Protein AF-0000000068604691 (afdb_homodimer)

Nearest PDB structures (foldseek):
  1x91-assembly1_A  TM=5.581E-01  e=7.090E+00  Arabidopsis thaliana
  5och-assembly2_D  TM=2.971E-01  e=3.984E+00  Homo sapiens
  7nna-assembly1_A  TM=2.213E-01  e=4.385E+00  Klebsiella pneumoniae
  1x91-assembly1_A  TM=5.583E-01  e=7.090E+00  Arabidopsis thaliana
  5och-assembly2_D  TM=2.981E-01  e=3.984E+00  Homo sapiens

InterPro domains:
  IPR021836 Protein of unknown function DUF3429 [PF11911] (6-152)
  IPR021836 Protein of unknown function DUF3429 [PTHR15887] (8-151)

Radius of gyration: 20.07 Å; Cα contacts (8 Å, |Δi|>4): 457; chains: 2; bounding box: 48×67×53 Å

Foldseek 3Di:
DPVCVVVLVVLVVLLVLLQCLQLVNVVVDPVSVVPDPSVCSLVVNLLSLLVVQLVLLVVLLVLLVPDDCVPDPPVRSVVSNVSSCVSNVLSVVLNVCCVVASLVSLVSSLVSLVVSLVVLVVCCVVVSHPPVCNVSSVVSSVSNNVSSVSNSVVRVVVVVVVVVVD/DPVCVVVLVVLVVLLVLLQCLQLVNVVVDPVSVVPDPSVCSLVVNLLSLLVVQLVLLVVLLVLLVPDDCVPDPPVRSVVSNVSSCVSNVLSVVLNVCCVVASLVSLVSSLVSLVVSLVVLVVCCVVVSHPPVCNVSSVVSSVSNNVSSVSNSVVRVVVVVVVVVVD

Secondary structure (DSSP, 8-state):
--TTHHHHHHHHHHHHHHHHTSHHHHTT-HHHHTTS-HHHHHHHHHHHHHHHHHHHHHHHHHHHHHS-TTTS-HHHHHHHHHHHHHHHHHHHHHHHHTTT-HHHHHHHHHHHHHHHHHHHHHHHHTTSS-GGGHHHHHHHHHHHHHHHHHHHHHHHHHHHHHSTT-/--TTHHHHHHHHHHHHHHHHTSHHHHTT-HHHHHHS-HHHHHHHHHHHHHHHHHHHHHHHHHHHHHS-TTTS-HHHHHHHHHHHHHHHHHHHHHHHHTTT-HHHHHHHHHHHHHHHHHHHHHHHHTTSS-GGGHHHHHHHHHHHHHHHHHHHHHHHHHHHHHSTT-

Solvent-accessible surface area (backbone atoms only — not comparable to full-atom values): 16665 Å² total; per-residue (Å²): 136,74,74,58,49,48,64,50,54,53,48,57,58,62,43,44,55,37,50,51,28,17,55,78,50,22,73,70,32,69,76,47,49,74,74,39,51,82,86,42,25,54,57,46,30,50,41,42,50,22,17,50,36,3,18,59,11,12,22,40,32,16,37,44,70,62,48,56,71,89,78,46,54,57,68,56,36,40,51,35,42,53,52,16,48,50,34,22,53,50,21,28,48,23,59,64,37,34,87,78,31,55,42,59,18,30,50,46,47,39,52,49,46,52,50,49,53,52,51,49,46,54,32,26,76,71,68,76,33,70,62,85,50,45,65,60,51,52,52,46,46,52,51,42,37,52,25,36,51,55,38,25,54,51,50,52,52,55,59,52,57,63,61,66,79,105,134,76,75,56,49,49,64,51,53,54,50,57,59,63,43,45,56,38,50,49,29,18,54,79,50,25,74,73,32,70,75,46,50,75,74,39,52,83,88,43,27,56,57,48,31,51,41,42,50,22,18,51,36,2,17,59,11,11,22,40,32,16,37,46,69,62,48,57,70,88,79,45,54,57,68,56,34,41,51,34,40,54,53,15,48,49,35,22,54,49,22,29,50,22,58,64,38,34,87,80,32,57,42,60,17,32,50,46,48,39,53,47,44,50,50,50,52,52,51,50,47,54,32,26,76,72,67,75,32,69,63,87,50,45,66,59,50,52,52,46,46,51,50,42,37,52,24,36,49,55,39,26,53,51,50,53,52,55,59,54,58,64,58,66,79,106

Sequence (332 aa):
MSSAIAPHALGVLGAVPFVALTPDVSRRLPGLRAVFEPKTVARAQIAYGASVLSFLGGIHWGYAMNCQRASMTPAQMATRYAWGVAPSLLAWQAMAVTPTSEVAACGTLIGGLAMAAGVDTLYAIGGGYPKWMMPTRYALTATACASLVATAFRGVNDDGNDGSEAMSSAIAPHALGVLGAVPFVALTPDVSRRLPGLRAVFEPKTVARAQIAYGASVLSFLGGIHWGYAMNCQRASMTPAQMATRYAWGVAPSLLAWQAMAVTPTSEVAACGTLIGGLAMAAGVDTLYAIGGGYPKWMMPTRYALTATACASLVATAFRGVNDDGNDGSEA

Organism: Ostreococcus tauri (NCBI:txid70448)

Structure (mmCIF, N/CA/C/O backbone):
data_AF-0000000068604691-model_v1
#
loop_
_entity.id
_entity.type
_entity.pdbx_description
1 polymer 'Uncharacterized protein'
#
loop_
_atom_site.group_PDB
_atom_site.id
_atom_site.type_symbol
_atom_site.label_atom_id
_atom_site.label_alt_id
_atom_site.label_comp_id
_atom_site.label_asym_id
_atom_site.label_entity_id
_atom_site.label_seq_id
_atom_site.pdbx_PDB_ins_code
_atom_site.Cartn_x
_atom_site.Cartn_y
_atom_site.Cartn_z
_atom_site.occupancy
_atom_site.B_iso_or_equiv
_atom_site.auth_seq_id
_atom_site.auth_comp_id
_atom_site.auth_asym_id
_atom_site.auth_atom_id
_atom_site.pdbx_PDB_model_num
ATOM 1 N N . MET A 1 1 ? 19.422 -20.797 -11.727 1 33.22 1 MET A N 1
ATOM 2 C CA . MET A 1 1 ? 18.328 -20.562 -10.781 1 33.22 1 MET A CA 1
ATOM 3 C C . MET A 1 1 ? 18.188 -19.062 -10.5 1 33.22 1 MET A C 1
ATOM 5 O O . MET A 1 1 ? 17.906 -18.672 -9.367 1 33.22 1 MET A O 1
ATOM 9 N N . SER A 1 2 ? 18.766 -18.297 -11.383 1 43.25 2 SER A N 1
ATOM 10 C CA . SER A 1 2 ? 19.203 -16.969 -11.773 1 43.25 2 SER A CA 1
ATOM 11 C C . SER A 1 2 ? 18.047 -15.961 -11.711 1 43.25 2 SER A C 1
ATOM 13 O O . SER A 1 2 ? 18.25 -14.766 -11.945 1 43.25 2 SER A O 1
ATOM 15 N N . SER A 1 3 ? 16.641 -16.453 -11.914 1 53.75 3 SER A N 1
ATOM 16 C CA . SER A 1 3 ? 15.43 -15.727 -12.258 1 53.75 3 SER A CA 1
ATOM 17 C C . SER A 1 3 ? 15 -14.82 -11.109 1 53.75 3 SER A C 1
ATOM 19 O O . SER A 1 3 ? 14.094 -13.992 -11.266 1 53.75 3 SER A O 1
ATOM 21 N N . ALA A 1 4 ? 15.836 -14.859 -9.93 1 74 4 ALA A N 1
ATOM 22 C CA . ALA A 1 4 ? 15.336 -14.25 -8.703 1 74 4 ALA A CA 1
ATOM 23 C C . ALA A 1 4 ? 16.125 -12.992 -8.352 1 74 4 ALA A C 1
ATOM 25 O O . ALA A 1 4 ? 16.125 -12.555 -7.195 1 74 4 ALA A O 1
ATOM 26 N N . ILE A 1 5 ? 16.797 -12.477 -9.477 1 85.81 5 ILE A N 1
ATOM 27 C CA . ILE A 1 5 ? 17.609 -11.305 -9.188 1 85.81 5 ILE A CA 1
ATOM 28 C C . ILE A 1 5 ? 16.703 -10.086 -9 1 85.81 5 ILE A C 1
ATOM 30 O O . ILE A 1 5 ? 16.922 -9.289 -8.086 1 85.81 5 ILE A O 1
ATOM 34 N N . ALA A 1 6 ? 15.688 -10.039 -9.734 1 89.38 6 ALA A N 1
ATOM 35 C CA . ALA A 1 6 ? 14.852 -8.844 -9.758 1 89.38 6 ALA A CA 1
ATOM 36 C C . ALA A 1 6 ? 14.18 -8.617 -8.406 1 89.38 6 ALA A C 1
ATOM 38 O O . ALA A 1 6 ? 14.273 -7.527 -7.836 1 89.38 6 ALA A O 1
ATOM 39 N N . PRO A 1 7 ? 13.602 -9.602 -7.863 1 89.56 7 PRO A N 1
ATOM 40 C CA . PRO A 1 7 ? 12.945 -9.359 -6.574 1 89.56 7 PRO A CA 1
ATOM 41 C C . PRO A 1 7 ? 13.938 -9.062 -5.453 1 89.56 7 PRO A C 1
ATOM 43 O O . PRO A 1 7 ? 13.633 -8.281 -4.547 1 89.56 7 PRO A O 1
ATOM 46 N N . HIS A 1 8 ? 15.133 -9.594 -5.527 1 92.62 8 HIS A N 1
ATOM 47 C CA . HIS A 1 8 ? 16.141 -9.273 -4.523 1 92.62 8 HIS A CA 1
ATOM 48 C C . HIS A 1 8 ? 16.656 -7.852 -4.695 1 92.62 8 HIS A C 1
ATOM 50 O O . HIS A 1 8 ? 16.75 -7.098 -3.723 1 92.62 8 HIS A O 1
ATOM 56 N N . ALA A 1 9 ? 16.984 -7.52 -5.898 1 93.62 9 ALA A N 1
ATOM 57 C CA . ALA A 1 9 ? 17.5 -6.18 -6.172 1 93.62 9 ALA A CA 1
ATOM 58 C C . ALA A 1 9 ? 16.453 -5.113 -5.84 1 93.62 9 ALA A C 1
ATOM 60 O O . ALA A 1 9 ? 16.75 -4.133 -5.156 1 93.62 9 ALA A O 1
ATOM 61 N N . LEU A 1 10 ? 15.258 -5.301 -6.277 1 94.5 10 LEU A N 1
ATOM 62 C CA . LEU A 1 10 ? 14.188 -4.348 -6.008 1 94.5 10 LEU A CA 1
ATOM 63 C C . LEU A 1 10 ? 13.852 -4.312 -4.523 1 94.5 10 LEU A C 1
ATOM 65 O O . LEU A 1 10 ? 13.547 -3.252 -3.975 1 94.5 10 LEU A O 1
ATOM 69 N N . GLY A 1 11 ? 13.883 -5.457 -3.902 1 93.81 11 GLY A N 1
ATOM 70 C CA . GLY A 1 11 ? 13.703 -5.516 -2.459 1 93.81 11 GLY A CA 1
ATOM 71 C C . GLY A 1 11 ? 14.719 -4.688 -1.698 1 93.81 11 GLY A C 1
ATOM 72 O O . GLY A 1 11 ? 14.359 -3.855 -0.865 1 93.81 11 GLY A O 1
ATOM 73 N N . VAL A 1 12 ? 15.922 -4.895 -2.039 1 94.5 12 VAL A N 1
ATOM 74 C CA . VAL A 1 12 ? 17 -4.191 -1.362 1 94.5 12 VAL A CA 1
ATOM 75 C C . VAL A 1 12 ? 16.891 -2.689 -1.62 1 94.5 12 VAL A C 1
ATOM 77 O O . VAL A 1 12 ? 17.062 -1.88 -0.708 1 94.5 12 VAL A O 1
ATOM 80 N N . LEU A 1 13 ? 16.547 -2.35 -2.82 1 95.75 13 LEU A N 1
ATOM 81 C CA . LEU A 1 13 ? 16.344 -0.941 -3.145 1 95.75 13 LEU A CA 1
ATOM 82 C C . LEU A 1 13 ? 15.188 -0.356 -2.346 1 95.75 13 LEU A C 1
ATOM 84 O O . LEU A 1 13 ? 15.18 0.835 -2.027 1 95.75 13 LEU A O 1
ATOM 88 N N . GLY A 1 14 ? 14.234 -1.182 -2.023 1 96.38 14 GLY A N 1
ATOM 89 C CA . GLY A 1 14 ? 13.078 -0.75 -1.253 1 96.38 14 GLY A CA 1
ATOM 90 C C . GLY A 1 14 ? 13.414 -0.408 0.187 1 96.38 14 GLY A C 1
ATOM 91 O O . GLY A 1 14 ? 12.648 0.27 0.866 1 96.38 14 GLY A O 1
ATOM 92 N N . ALA A 1 15 ? 14.523 -0.854 0.666 1 97.25 15 ALA A N 1
ATOM 93 C CA . ALA A 1 15 ? 14.93 -0.572 2.041 1 97.25 15 ALA A CA 1
ATOM 94 C C . ALA A 1 15 ? 15.648 0.77 2.139 1 97.25 15 ALA A C 1
ATOM 96 O O . ALA A 1 15 ? 15.781 1.33 3.229 1 97.25 15 ALA A O 1
ATOM 97 N N . VAL A 1 16 ? 16.047 1.303 1.094 1 97.19 16 VAL A N 1
ATOM 98 C CA . VAL A 1 16 ? 16.891 2.488 1.059 1 97.19 16 VAL A CA 1
ATOM 99 C C . VAL A 1 16 ? 16.141 3.684 1.63 1 97.19 16 VAL A C 1
ATOM 101 O O . VAL A 1 16 ? 16.641 4.379 2.516 1 97.19 16 VAL A O 1
ATOM 104 N N . PRO A 1 17 ? 14.953 3.969 1.237 1 97.31 17 PRO A N 1
ATOM 105 C CA . PRO A 1 17 ? 14.258 5.137 1.788 1 97.31 17 PRO A CA 1
ATOM 106 C C . PRO A 1 17 ? 14.031 5.031 3.293 1 97.31 17 PRO A C 1
ATOM 108 O O . PRO A 1 17 ? 14.016 6.047 3.992 1 97.31 17 PRO A O 1
ATOM 111 N N . PHE A 1 18 ? 13.867 3.799 3.779 1 98.31 18 PHE A N 1
ATOM 112 C CA . PHE A 1 18 ? 13.711 3.648 5.223 1 98.31 18 PHE A CA 1
ATOM 113 C C . PHE A 1 18 ? 14.922 4.203 5.957 1 98.31 18 PHE A C 1
ATOM 115 O O . PHE A 1 18 ? 14.781 4.977 6.906 1 98.31 18 PHE A O 1
ATOM 122 N N . VAL A 1 19 ? 16.062 3.842 5.496 1 97.56 19 VAL A N 1
ATOM 123 C CA . VAL A 1 19 ? 17.312 4.254 6.145 1 97.56 19 VAL A CA 1
ATOM 124 C C . VAL A 1 19 ? 17.578 5.727 5.844 1 97.56 19 VAL A C 1
ATOM 126 O O . VAL A 1 19 ? 17.844 6.512 6.758 1 97.56 19 VAL A O 1
ATOM 129 N N . ALA A 1 20 ? 17.453 6.094 4.598 1 96 20 ALA A N 1
ATOM 130 C CA . ALA A 1 20 ? 17.812 7.438 4.152 1 96 20 ALA A CA 1
ATOM 131 C C . ALA A 1 20 ? 16.922 8.484 4.812 1 96 20 ALA A C 1
ATOM 133 O O . ALA A 1 20 ? 17.359 9.609 5.07 1 96 20 ALA A O 1
ATOM 134 N N . LEU A 1 21 ? 15.711 8.117 5.117 1 95.75 21 LEU A N 1
ATOM 135 C CA . LEU A 1 21 ? 14.766 9.094 5.641 1 95.75 21 LEU A CA 1
ATOM 136 C C . LEU A 1 21 ? 14.742 9.062 7.164 1 95.75 21 LEU A C 1
ATOM 138 O O . LEU A 1 21 ? 13.922 9.742 7.789 1 95.75 21 LEU A O 1
ATOM 142 N N . THR A 1 22 ? 15.531 8.211 7.703 1 95.25 22 THR A N 1
ATOM 143 C CA . THR A 1 22 ? 15.75 8.344 9.141 1 95.25 22 THR A CA 1
ATOM 144 C C . THR A 1 22 ? 16.344 9.711 9.477 1 95.25 22 THR A C 1
ATOM 146 O O . THR A 1 22 ? 17.344 10.117 8.891 1 95.25 22 THR A O 1
ATOM 149 N N . PRO A 1 23 ? 15.664 10.43 10.422 1 90.94 23 PRO A N 1
ATOM 150 C CA . PRO A 1 23 ? 16.016 11.836 10.625 1 90.94 23 PRO A CA 1
ATOM 151 C C . PRO A 1 23 ? 17.516 12.031 10.852 1 90.94 23 PRO A C 1
ATOM 153 O O . PRO A 1 23 ? 18.125 12.93 10.25 1 90.94 23 PRO A O 1
ATOM 156 N N . ASP A 1 24 ? 18.203 11.234 11.625 1 89.56 24 ASP A N 1
ATOM 157 C CA . ASP A 1 24 ? 19.625 11.391 11.898 1 89.56 24 ASP A CA 1
ATOM 158 C C . ASP A 1 24 ? 20.469 11.117 10.648 1 89.56 24 ASP A C 1
ATOM 160 O O . ASP A 1 24 ? 21.516 11.719 10.453 1 89.56 24 ASP A O 1
ATOM 164 N N . VAL A 1 25 ? 20.047 10.227 9.852 1 92.31 25 VAL A N 1
ATOM 165 C CA . VAL A 1 25 ? 20.75 9.898 8.617 1 92.31 25 VAL A CA 1
ATOM 166 C C . VAL A 1 25 ? 20.484 10.977 7.57 1 92.31 25 VAL A C 1
ATOM 168 O O . VAL A 1 25 ? 21.422 11.445 6.91 1 92.31 25 VAL A O 1
ATOM 171 N N . SER A 1 26 ? 19.203 11.328 7.461 1 90.75 26 SER A N 1
ATOM 172 C CA . SER A 1 26 ? 18.812 12.312 6.457 1 90.75 26 SER A CA 1
ATOM 173 C C . SER A 1 26 ? 19.562 13.625 6.648 1 90.75 26 SER A C 1
ATOM 175 O O . SER A 1 26 ? 19.859 14.32 5.676 1 90.75 26 SER A O 1
ATOM 177 N N . ARG A 1 27 ? 19.797 14.016 7.824 1 87.44 27 ARG A N 1
ATOM 178 C CA . ARG A 1 27 ? 20.5 15.258 8.133 1 87.44 27 ARG A CA 1
ATOM 179 C C . ARG A 1 27 ? 21.922 15.227 7.578 1 87.44 27 ARG A C 1
ATOM 181 O O . ARG A 1 27 ? 22.5 16.281 7.305 1 87.44 27 ARG A O 1
ATOM 188 N N . ARG A 1 28 ? 22.422 14.078 7.395 1 88.88 28 ARG A N 1
ATOM 189 C CA . ARG A 1 28 ? 23.797 13.922 6.961 1 88.88 28 ARG A CA 1
ATOM 190 C C . ARG A 1 28 ? 23.891 13.773 5.445 1 88.88 28 ARG A C 1
ATOM 192 O O . ARG A 1 28 ? 24.984 13.703 4.879 1 88.88 28 ARG A O 1
ATOM 199 N N . LEU A 1 29 ? 22.781 13.711 4.848 1 89 29 LEU A N 1
ATOM 200 C CA . LEU A 1 29 ? 22.734 13.555 3.396 1 89 29 LEU A CA 1
ATOM 201 C C . LEU A 1 29 ? 22.312 14.852 2.721 1 89 29 LEU A C 1
ATOM 203 O O . LEU A 1 29 ? 21.141 15.258 2.807 1 89 29 LEU A O 1
ATOM 207 N N . PRO A 1 30 ? 23.281 15.484 2.072 1 81.56 30 PRO A N 1
ATOM 208 C CA . PRO A 1 30 ? 23 16.812 1.502 1 81.56 30 PRO A CA 1
ATOM 209 C C . PRO A 1 30 ? 21.859 16.781 0.485 1 81.56 30 PRO A C 1
ATOM 211 O O . PRO A 1 30 ? 21.016 17.672 0.483 1 81.56 30 PRO A O 1
ATOM 214 N N . GLY A 1 31 ? 21.797 15.867 -0.347 1 82.5 31 GLY A N 1
ATOM 215 C CA . GLY A 1 31 ? 20.75 15.773 -1.354 1 82.5 31 GLY A CA 1
ATOM 216 C C . GLY A 1 31 ? 19.359 15.703 -0.763 1 82.5 31 GLY A C 1
ATOM 217 O O . GLY A 1 31 ? 18.422 16.312 -1.282 1 82.5 31 GLY A O 1
ATOM 218 N N . LEU A 1 32 ? 19.203 15.062 0.353 1 80.06 32 LEU A N 1
ATOM 219 C CA . LEU A 1 32 ? 17.906 14.875 0.979 1 80.06 32 LEU A CA 1
ATOM 220 C C . LEU A 1 32 ? 17.484 16.125 1.738 1 80.06 32 LEU A C 1
ATOM 222 O O . LEU A 1 32 ? 16.297 16.484 1.759 1 80.06 32 LEU A O 1
ATOM 226 N N . ARG A 1 33 ? 18.422 16.797 2.223 1 73 33 ARG A N 1
ATOM 227 C CA . ARG A 1 33 ? 18.141 18.016 2.975 1 73 33 ARG A CA 1
ATOM 228 C C . ARG A 1 33 ? 17.547 19.094 2.072 1 73 33 ARG A C 1
ATOM 230 O O . ARG A 1 33 ? 16.766 19.938 2.531 1 73 33 ARG A O 1
ATOM 237 N N . ALA A 1 34 ? 17.922 18.984 0.927 1 74 34 ALA A N 1
ATOM 238 C CA . ALA A 1 34 ? 17.422 19.969 -0.035 1 74 34 ALA A CA 1
ATOM 239 C C . ALA A 1 34 ? 15.953 19.719 -0.36 1 74 34 ALA A C 1
ATOM 241 O O . ALA A 1 34 ? 15.227 20.625 -0.742 1 74 34 ALA A O 1
ATOM 242 N N . VAL A 1 35 ? 15.508 18.5 -0.134 1 73.19 35 VAL A N 1
ATOM 243 C CA . VAL A 1 35 ? 14.172 18.094 -0.575 1 73.19 35 VAL A CA 1
ATOM 244 C C . VAL A 1 35 ? 13.242 17.984 0.629 1 73.19 35 VAL A C 1
ATOM 246 O O . VAL A 1 35 ? 12.062 18.344 0.545 1 73.19 35 VAL A O 1
ATOM 249 N N . PHE A 1 36 ? 13.797 17.469 1.672 1 73.69 36 PHE A N 1
ATOM 250 C CA . PHE A 1 36 ? 12.969 17.234 2.848 1 73.69 36 PHE A CA 1
ATOM 251 C C . PHE A 1 36 ? 13.43 18.094 4.016 1 73.69 36 PHE A C 1
ATOM 253 O O . PHE A 1 36 ? 14.609 18.062 4.383 1 73.69 36 PHE A O 1
ATOM 260 N N . GLU A 1 37 ? 12.469 18.875 4.551 1 73.94 37 GLU A N 1
ATOM 261 C CA . GLU A 1 37 ? 12.742 19.594 5.797 1 73.94 37 GLU A CA 1
ATOM 262 C C . GLU A 1 37 ? 12.773 18.625 6.98 1 73.94 37 GLU A C 1
ATOM 264 O O . GLU A 1 37 ? 12.109 17.594 6.961 1 73.94 37 GLU A O 1
ATOM 269 N N . PRO A 1 38 ? 13.547 18.922 7.938 1 72.31 38 PRO A N 1
ATOM 270 C CA . PRO A 1 38 ? 13.641 18.078 9.133 1 72.31 38 PRO A CA 1
ATOM 271 C C . PRO A 1 38 ? 12.273 17.75 9.719 1 72.31 38 PRO A C 1
ATOM 273 O O . PRO A 1 38 ? 12.055 16.625 10.203 1 72.31 38 PRO A O 1
ATOM 276 N N . LYS A 1 39 ? 11.422 18.703 9.539 1 76 39 LYS A N 1
ATOM 277 C CA . LYS A 1 39 ? 10.117 18.516 10.148 1 76 39 LYS A CA 1
ATOM 278 C C . LYS A 1 39 ? 9.258 17.562 9.328 1 76 39 LYS A C 1
ATOM 280 O O . LYS A 1 39 ? 8.273 17.016 9.836 1 76 39 LYS A O 1
ATOM 285 N N . THR A 1 40 ? 9.719 17.266 8.141 1 87.19 40 THR A N 1
ATOM 286 C CA . THR A 1 40 ? 8.844 16.5 7.266 1 87.19 40 THR A CA 1
ATOM 287 C C . THR A 1 40 ? 9.461 15.141 6.941 1 87.19 40 THR A C 1
ATOM 289 O O . THR A 1 40 ? 8.789 14.266 6.398 1 87.19 40 THR A O 1
ATOM 292 N N . VAL A 1 41 ? 10.656 14.969 7.297 1 92.38 41 VAL A N 1
ATOM 293 C CA . VAL A 1 41 ? 11.398 13.773 6.918 1 92.38 41 VAL A CA 1
ATOM 294 C C . VAL A 1 41 ? 10.766 12.547 7.586 1 92.38 41 VAL A C 1
ATOM 296 O O . VAL A 1 41 ? 10.586 11.508 6.949 1 92.38 41 VAL A O 1
ATOM 299 N N . ALA A 1 42 ? 10.422 12.664 8.898 1 93.69 42 ALA A N 1
ATOM 300 C CA . ALA A 1 42 ? 9.789 11.562 9.617 1 93.69 42 ALA A CA 1
ATOM 301 C C . ALA A 1 42 ? 8.461 11.172 8.969 1 93.69 42 ALA A C 1
ATOM 303 O O . ALA A 1 42 ? 8.164 9.984 8.805 1 93.69 42 ALA A O 1
ATOM 304 N N . ARG A 1 43 ? 7.738 12.133 8.609 1 94.12 43 ARG A N 1
ATOM 305 C CA . ARG A 1 43 ? 6.453 11.883 7.965 1 94.12 43 ARG A CA 1
ATOM 306 C C . ARG A 1 43 ? 6.645 11.195 6.617 1 94.12 43 ARG A C 1
ATOM 308 O O . ARG A 1 43 ? 5.848 10.336 6.238 1 94.12 43 ARG A O 1
ATOM 315 N N . ALA A 1 44 ? 7.617 11.656 5.914 1 95.12 44 ALA A N 1
ATOM 316 C CA . ALA A 1 44 ? 7.93 1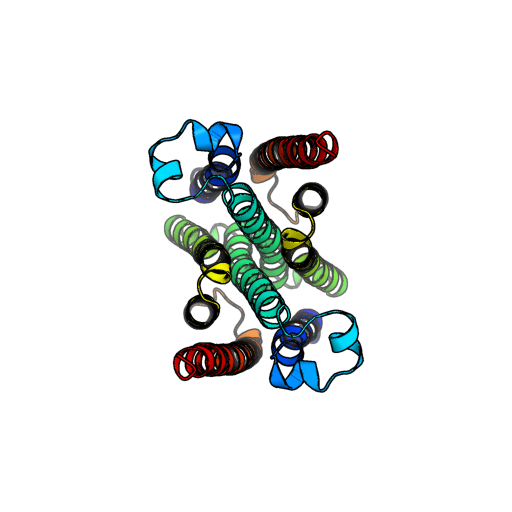1.023 4.633 1 95.12 44 ALA A CA 1
ATOM 317 C C . ALA A 1 44 ? 8.297 9.555 4.82 1 95.12 44 ALA A C 1
ATOM 319 O O . ALA A 1 44 ? 7.891 8.703 4.031 1 95.12 44 ALA A O 1
ATOM 320 N N . GLN A 1 45 ? 9.102 9.281 5.801 1 97.31 45 GLN A N 1
ATOM 321 C CA . GLN A 1 45 ? 9.469 7.906 6.098 1 97.31 45 GLN A CA 1
ATOM 322 C C . GLN A 1 45 ? 8.242 7.074 6.461 1 97.31 45 GLN A C 1
ATOM 324 O O . GLN A 1 45 ? 8.102 5.941 6 1 97.31 45 GLN A O 1
ATOM 329 N N . ILE A 1 46 ? 7.391 7.621 7.273 1 97.75 46 ILE A N 1
ATOM 330 C CA . ILE A 1 46 ? 6.172 6.949 7.715 1 97.75 46 ILE A CA 1
ATOM 331 C C . ILE A 1 46 ? 5.277 6.664 6.512 1 97.75 46 ILE A C 1
ATOM 333 O O . ILE A 1 46 ? 4.75 5.559 6.367 1 97.75 46 ILE A O 1
ATOM 337 N N . ALA A 1 47 ? 5.133 7.617 5.664 1 97.94 47 ALA A N 1
ATOM 338 C CA . ALA A 1 47 ? 4.336 7.43 4.453 1 97.94 47 ALA A CA 1
ATOM 339 C C . ALA A 1 47 ? 4.918 6.324 3.578 1 97.94 47 ALA A C 1
ATOM 341 O O . ALA A 1 47 ? 4.18 5.508 3.021 1 97.94 47 ALA A O 1
ATOM 342 N N . TYR A 1 48 ? 6.207 6.336 3.451 1 98.56 48 TYR A N 1
ATOM 343 C CA . TYR A 1 48 ? 6.863 5.281 2.686 1 98.56 48 TYR A CA 1
ATOM 344 C C . TYR A 1 48 ? 6.621 3.916 3.32 1 98.56 48 TYR A C 1
ATOM 346 O O . TYR A 1 48 ? 6.293 2.951 2.627 1 98.56 48 TYR A O 1
ATOM 354 N N . GLY A 1 49 ? 6.836 3.826 4.613 1 98.81 49 GLY A N 1
ATOM 355 C CA . GLY A 1 49 ? 6.578 2.586 5.328 1 98.81 49 GLY A CA 1
ATOM 356 C C . GLY A 1 49 ? 5.156 2.09 5.164 1 98.81 49 GLY A C 1
ATOM 357 O O . GLY A 1 49 ? 4.922 0.886 5.031 1 98.81 49 GLY A O 1
ATOM 358 N N . ALA A 1 50 ? 4.227 3.014 5.211 1 98.81 50 ALA A N 1
ATOM 359 C CA . ALA A 1 50 ? 2.828 2.65 5.008 1 98.81 50 ALA A CA 1
ATOM 360 C C . ALA A 1 50 ? 2.613 2.059 3.615 1 98.81 50 ALA A C 1
ATOM 362 O O . ALA A 1 50 ? 1.89 1.073 3.457 1 98.81 50 ALA A O 1
ATOM 363 N N . SER A 1 51 ? 3.207 2.67 2.598 1 98.81 51 SER A N 1
ATOM 364 C CA . SER A 1 51 ? 3.104 2.143 1.241 1 98.81 51 SER A CA 1
ATOM 365 C C . SER A 1 51 ? 3.67 0.73 1.152 1 98.81 51 SER A C 1
ATOM 367 O O . SER A 1 51 ? 3.08 -0.141 0.509 1 98.81 51 SER A O 1
ATOM 369 N N . VAL A 1 52 ? 4.781 0.536 1.801 1 98.81 52 VAL A N 1
ATOM 370 C CA . VAL A 1 52 ? 5.422 -0.774 1.777 1 98.81 52 VAL A CA 1
ATOM 371 C C . VAL A 1 52 ? 4.535 -1.796 2.488 1 98.81 52 VAL A C 1
ATOM 373 O O . VAL A 1 52 ? 4.355 -2.914 2 1 98.81 52 VAL A O 1
ATOM 376 N N . LEU A 1 53 ? 4.039 -1.431 3.652 1 98.88 53 LEU A N 1
ATOM 377 C CA . LEU A 1 53 ? 3.189 -2.342 4.41 1 98.88 53 LEU A CA 1
ATOM 378 C C . LEU A 1 53 ? 1.967 -2.75 3.596 1 98.88 53 LEU A C 1
ATOM 380 O O . LEU A 1 53 ? 1.597 -3.928 3.572 1 98.88 53 LEU A O 1
ATOM 384 N N . SER A 1 54 ? 1.337 -1.805 2.938 1 98.94 54 SER A N 1
ATOM 385 C CA . SER A 1 54 ? 0.186 -2.113 2.096 1 98.94 54 SER A CA 1
ATOM 386 C C . SER A 1 54 ? 0.58 -3.014 0.93 1 98.94 54 SER A C 1
ATOM 388 O O . SER A 1 54 ? -0.142 -3.957 0.596 1 98.94 54 SER A O 1
ATOM 390 N N . PHE A 1 55 ? 1.692 -2.752 0.296 1 98.88 55 PHE A N 1
ATOM 391 C CA . PHE A 1 55 ? 2.258 -3.549 -0.787 1 98.88 55 PHE A CA 1
ATOM 392 C C . PHE A 1 55 ? 2.375 -5.012 -0.38 1 98.88 55 PHE A C 1
ATOM 394 O O . PHE A 1 55 ? 2.025 -5.906 -1.151 1 98.88 55 PHE A O 1
ATOM 401 N N . LEU A 1 56 ? 2.85 -5.227 0.84 1 98.69 56 LEU A N 1
ATOM 402 C CA . LEU A 1 56 ? 3.049 -6.582 1.339 1 98.69 56 LEU A CA 1
ATOM 403 C C . LEU A 1 56 ? 1.724 -7.332 1.422 1 98.69 56 LEU A C 1
ATOM 405 O O . LEU A 1 56 ? 1.672 -8.539 1.179 1 98.69 56 LEU A O 1
ATOM 409 N N . GLY A 1 57 ? 0.66 -6.652 1.812 1 98.44 57 GLY A N 1
ATOM 410 C CA . GLY A 1 57 ? -0.659 -7.262 1.777 1 98.44 57 GLY A CA 1
ATOM 411 C C . GLY A 1 57 ? -1.09 -7.676 0.382 1 98.44 57 GLY A C 1
ATOM 412 O O . GLY A 1 57 ? -1.637 -8.766 0.192 1 98.44 57 GLY A O 1
ATOM 413 N N . GLY A 1 58 ? -0.837 -6.789 -0.595 1 98.19 58 GLY A N 1
ATOM 414 C CA . GLY A 1 58 ? -1.186 -7.062 -1.979 1 98.19 58 GLY A CA 1
ATOM 415 C C . GLY A 1 58 ? -0.532 -8.32 -2.523 1 98.19 58 GLY A C 1
ATOM 416 O O . GLY A 1 58 ? -1.113 -9.016 -3.355 1 98.19 58 GLY A O 1
ATOM 417 N N . ILE A 1 59 ? 0.638 -8.609 -2.1 1 96.81 59 ILE A N 1
ATOM 418 C CA . ILE A 1 59 ? 1.36 -9.797 -2.537 1 96.81 59 ILE A CA 1
ATOM 419 C C . ILE A 1 59 ? 0.517 -11.039 -2.268 1 96.81 59 ILE A C 1
ATOM 421 O O . ILE A 1 59 ? 0.381 -11.906 -3.137 1 96.81 59 ILE A O 1
ATOM 425 N N . HIS A 1 60 ? -0.079 -11.086 -1.083 1 96 60 HIS A N 1
ATOM 426 C CA . HIS A 1 60 ? -0.866 -12.258 -0.716 1 96 60 HIS A CA 1
ATOM 427 C C . HIS A 1 60 ? -2.166 -12.32 -1.511 1 96 60 HIS A C 1
ATOM 429 O O . HIS A 1 60 ? -2.645 -13.406 -1.844 1 96 60 HIS A O 1
ATOM 435 N N . TRP A 1 61 ? -2.684 -11.195 -1.716 1 94.56 61 TRP A N 1
ATOM 436 C CA . TRP A 1 61 ? -3.852 -11.141 -2.588 1 94.56 61 TRP A CA 1
ATOM 437 C C . TRP A 1 61 ? -3.523 -11.695 -3.973 1 94.56 61 TRP A C 1
ATOM 439 O O . TRP A 1 61 ? -4.309 -12.453 -4.547 1 94.56 61 TRP A O 1
ATOM 449 N N . GLY A 1 62 ? -2.426 -11.273 -4.547 1 93.12 62 GLY A N 1
ATOM 450 C CA . GLY A 1 62 ? -1.98 -11.781 -5.832 1 93.12 62 GLY A CA 1
ATOM 451 C C . GLY A 1 62 ? -1.786 -13.289 -5.84 1 93.12 62 GLY A C 1
ATOM 452 O O . GLY A 1 62 ? -2.158 -13.961 -6.801 1 93.12 62 GLY A O 1
ATOM 453 N N . TYR A 1 63 ? -1.246 -13.812 -4.793 1 89.56 63 TYR A N 1
ATOM 454 C CA . TYR A 1 63 ? -1.089 -15.258 -4.652 1 89.56 63 TYR A CA 1
ATOM 455 C C . TYR A 1 63 ? -2.443 -15.953 -4.668 1 89.56 63 TYR A C 1
ATOM 457 O O . TYR A 1 63 ? -2.621 -16.969 -5.355 1 89.56 63 TYR A O 1
ATOM 465 N N . ALA A 1 64 ? -3.289 -15.43 -3.887 1 88.75 64 ALA A N 1
ATOM 466 C CA . ALA A 1 64 ? -4.609 -16.047 -3.797 1 88.75 64 ALA A CA 1
ATOM 467 C C . ALA A 1 64 ? -5.316 -16.031 -5.148 1 88.75 64 ALA A C 1
ATOM 469 O O . ALA A 1 64 ? -5.977 -17 -5.523 1 88.75 64 ALA A O 1
ATOM 470 N N . MET A 1 65 ? -5.129 -15.016 -5.848 1 85.62 65 MET A N 1
ATOM 471 C CA . MET A 1 65 ? -5.801 -14.844 -7.133 1 85.62 65 MET A CA 1
ATOM 472 C C . MET A 1 65 ? -5.207 -15.766 -8.188 1 85.62 65 MET A C 1
ATOM 474 O O . MET A 1 65 ? -5.906 -16.203 -9.102 1 85.62 65 MET A O 1
ATOM 478 N N . ASN A 1 66 ? -3.953 -15.984 -8.07 1 79.12 66 ASN A N 1
ATOM 479 C CA . ASN A 1 66 ? -3.24 -16.781 -9.07 1 79.12 66 ASN A CA 1
ATOM 480 C C . ASN A 1 66 ? -3.277 -18.266 -8.734 1 79.12 66 ASN A C 1
ATOM 482 O O . ASN A 1 66 ? -2.854 -19.094 -9.539 1 79.12 66 ASN A O 1
ATOM 486 N N . CYS A 1 67 ? -3.666 -18.516 -7.574 1 65.38 67 CYS A N 1
ATOM 487 C CA . CYS A 1 67 ? -3.631 -19.922 -7.188 1 65.38 67 CYS A CA 1
ATOM 488 C C . CYS A 1 67 ? -4.598 -20.734 -8.031 1 65.38 67 CYS A C 1
ATOM 490 O O . CYS A 1 67 ? -5.719 -20.312 -8.297 1 65.38 67 CYS A O 1
ATOM 492 N N . GLN A 1 68 ? -3.885 -21.609 -8.633 1 57.12 68 GLN A N 1
ATOM 493 C CA . GLN A 1 68 ? -4.707 -22.625 -9.305 1 57.12 68 GLN A CA 1
ATOM 494 C C . GLN A 1 68 ? -5.531 -23.406 -8.297 1 57.12 68 GLN A C 1
ATOM 496 O O . GLN A 1 68 ? -5.102 -23.625 -7.16 1 57.12 68 GLN A O 1
ATOM 501 N N . ARG A 1 69 ? -6.918 -23.344 -8.406 1 53.91 69 ARG A N 1
ATOM 502 C CA . ARG A 1 69 ? -7.957 -23.969 -7.594 1 53.91 69 ARG A CA 1
ATOM 503 C C . ARG A 1 69 ? -7.445 -25.25 -6.945 1 53.91 69 ARG A C 1
ATOM 505 O O . ARG A 1 69 ? -7.805 -25.578 -5.809 1 53.91 69 ARG A O 1
ATOM 512 N N . ALA A 1 70 ? -6.496 -25.875 -7.551 1 55.66 70 ALA A N 1
ATOM 513 C CA . ALA A 1 70 ? -6.168 -27.219 -7.066 1 55.66 70 ALA A CA 1
ATOM 514 C C . ALA A 1 70 ? -5.234 -27.141 -5.863 1 55.66 70 ALA A C 1
ATOM 516 O O . ALA A 1 70 ? -5.121 -28.109 -5.105 1 55.66 70 ALA A O 1
ATOM 517 N N . SER A 1 71 ? -4.719 -25.969 -5.473 1 65.31 71 SER A N 1
ATOM 518 C CA . SER A 1 71 ? -3.697 -25.953 -4.434 1 65.31 71 SER A CA 1
ATOM 519 C C . SER A 1 71 ? -4.246 -25.406 -3.121 1 65.31 71 SER A C 1
ATOM 521 O O . SER A 1 71 ? -3.719 -25.703 -2.047 1 65.31 71 SER A O 1
ATOM 523 N N . MET A 1 72 ? -5.426 -24.719 -3.238 1 76.44 72 MET A N 1
ATOM 524 C CA . MET A 1 72 ? -5.996 -24.156 -2.018 1 76.44 72 MET A CA 1
ATOM 525 C C . MET A 1 72 ? -7.512 -24.328 -1.997 1 76.44 72 MET A C 1
ATOM 527 O O . MET A 1 72 ? -8.164 -24.188 -3.031 1 76.44 72 MET A O 1
ATOM 531 N N . THR A 1 73 ? -8.023 -24.75 -0.839 1 83.44 73 THR A N 1
ATOM 532 C CA . THR A 1 73 ? -9.469 -24.766 -0.667 1 83.44 73 THR A CA 1
ATOM 533 C C . THR A 1 73 ? -10.047 -23.359 -0.736 1 83.44 73 THR A C 1
ATOM 535 O O . THR A 1 73 ? -9.328 -22.375 -0.577 1 83.44 73 THR A O 1
ATOM 538 N N . PRO A 1 74 ? -11.305 -23.312 -1.052 1 84.12 74 PRO A N 1
ATOM 539 C CA . PRO A 1 74 ? -11.953 -21.984 -1.061 1 84.12 74 PRO A CA 1
ATOM 540 C C . PRO A 1 74 ? -11.781 -21.234 0.258 1 84.12 74 PRO A C 1
ATOM 542 O O . PRO A 1 74 ? -11.594 -20.016 0.258 1 84.12 74 PRO A O 1
ATOM 545 N N . ALA A 1 75 ? -11.852 -21.984 1.33 1 87 75 ALA A N 1
ATOM 546 C CA . ALA A 1 75 ? -11.703 -21.359 2.646 1 87 75 ALA A CA 1
ATOM 547 C C . ALA A 1 75 ? -10.289 -20.812 2.834 1 87 75 ALA A C 1
ATOM 549 O O . ALA A 1 75 ? -10.109 -19.734 3.4 1 87 75 ALA A O 1
ATOM 550 N N . GLN A 1 76 ? -9.32 -21.531 2.416 1 87.75 76 GLN A N 1
ATOM 551 C CA . GLN A 1 76 ? -7.934 -21.094 2.486 1 87.75 76 GLN A CA 1
ATOM 552 C C . GLN A 1 76 ? -7.703 -19.859 1.624 1 87.75 76 GLN A C 1
ATOM 554 O O . GLN A 1 76 ? -7 -18.922 2.029 1 87.75 76 GLN A O 1
ATOM 559 N N . MET A 1 77 ? -8.289 -19.875 0.534 1 89.12 77 MET A N 1
ATOM 560 C CA . MET A 1 77 ? -8.18 -18.719 -0.359 1 89.12 77 MET A CA 1
ATOM 561 C C . MET A 1 77 ? -8.82 -17.484 0.263 1 89.12 77 MET A C 1
ATOM 563 O O . MET A 1 77 ? -8.242 -16.406 0.238 1 89.12 77 MET A O 1
ATOM 567 N N . ALA A 1 78 ? -9.992 -17.688 0.755 1 91.69 78 ALA A N 1
ATOM 568 C CA . ALA A 1 78 ? -10.703 -16.594 1.393 1 91.69 78 ALA A CA 1
ATOM 569 C C . ALA A 1 78 ? -9.891 -16 2.541 1 91.69 78 ALA A C 1
ATOM 571 O O . ALA A 1 78 ? -9.844 -14.781 2.717 1 91.69 78 ALA A O 1
ATOM 572 N N . THR A 1 79 ? -9.273 -16.844 3.307 1 93.69 79 THR A N 1
ATOM 573 C CA . THR A 1 79 ? -8.438 -16.406 4.418 1 93.69 79 THR A CA 1
ATOM 574 C C . THR A 1 79 ? -7.246 -15.594 3.916 1 93.69 79 THR A C 1
ATOM 576 O O . THR A 1 79 ? -6.879 -14.586 4.52 1 93.69 79 THR A O 1
ATOM 579 N N . ARG A 1 80 ? -6.66 -15.953 2.846 1 94.38 80 ARG A N 1
ATOM 580 C CA . ARG A 1 80 ? -5.5 -15.25 2.311 1 94.38 80 ARG A CA 1
ATOM 581 C C . ARG A 1 80 ? -5.91 -13.898 1.719 1 94.38 80 ARG A C 1
ATOM 583 O O . ARG A 1 80 ? -5.184 -12.914 1.849 1 94.38 80 ARG A O 1
ATOM 590 N N . TYR A 1 81 ? -7.074 -13.891 1.083 1 94.69 81 TYR A N 1
ATOM 591 C CA . TYR A 1 81 ? -7.609 -12.609 0.64 1 94.69 81 TYR A CA 1
ATOM 592 C C . TYR A 1 81 ? -7.809 -11.664 1.818 1 94.69 81 TYR A C 1
ATOM 594 O O . TYR A 1 81 ? -7.434 -10.484 1.75 1 94.69 81 TYR A O 1
ATOM 602 N N . ALA A 1 82 ? -8.391 -12.203 2.838 1 95.69 82 ALA A N 1
ATOM 603 C CA . ALA A 1 82 ? -8.656 -11.391 4.027 1 95.69 82 ALA A CA 1
ATOM 604 C C . ALA A 1 82 ? -7.352 -10.883 4.637 1 95.69 82 ALA A C 1
ATOM 606 O O . ALA A 1 82 ? -7.25 -9.703 5 1 95.69 82 ALA A O 1
ATOM 607 N N . TRP A 1 83 ? -6.352 -11.758 4.695 1 96.69 83 TRP A N 1
ATOM 608 C CA . TRP A 1 83 ? -5.051 -11.336 5.199 1 96.69 83 TRP A CA 1
ATOM 609 C C . TRP A 1 83 ? -4.453 -10.242 4.316 1 96.69 83 TRP A C 1
ATOM 611 O O . TRP A 1 83 ? -3.83 -9.305 4.812 1 96.69 83 TRP A O 1
ATOM 621 N N . GLY A 1 84 ? -4.656 -10.344 3.064 1 97.12 84 GLY A N 1
ATOM 622 C CA . GLY A 1 84 ? -4.094 -9.383 2.135 1 97.12 84 GLY A CA 1
ATOM 623 C C . GLY A 1 84 ? -4.555 -7.957 2.4 1 97.12 84 GLY A C 1
ATOM 624 O O . GLY A 1 84 ? -3.82 -7.004 2.139 1 97.12 84 GLY A O 1
ATOM 625 N N . VAL A 1 85 ? -5.707 -7.816 2.984 1 97.81 85 VAL A N 1
ATOM 626 C CA . VAL A 1 85 ? -6.309 -6.504 3.199 1 97.81 85 VAL A CA 1
ATOM 627 C C . VAL A 1 85 ? -5.816 -5.922 4.523 1 97.81 85 VAL A C 1
ATOM 629 O O . VAL A 1 85 ? -5.691 -4.703 4.664 1 97.81 85 VAL A O 1
ATOM 632 N N . ALA A 1 86 ? -5.461 -6.727 5.441 1 98.19 86 ALA A N 1
ATOM 633 C CA . ALA A 1 86 ? -5.184 -6.32 6.816 1 98.19 86 ALA A CA 1
ATOM 634 C C . ALA A 1 86 ? -3.99 -5.371 6.879 1 98.19 86 ALA A C 1
ATOM 636 O O . ALA A 1 86 ? -4.066 -4.305 7.496 1 98.19 86 ALA A O 1
ATOM 637 N N . PRO A 1 87 ? -2.875 -5.66 6.211 1 98.75 87 PRO A N 1
ATOM 638 C CA . PRO A 1 87 ? -1.749 -4.723 6.262 1 98.75 87 PRO A CA 1
ATOM 639 C C . PRO A 1 87 ? -2.092 -3.355 5.676 1 98.75 87 PRO A C 1
ATOM 641 O O . PRO A 1 87 ? -1.568 -2.336 6.133 1 98.75 87 PRO A O 1
ATOM 644 N N . SER A 1 88 ? -2.943 -3.33 4.688 1 98.69 88 SER A N 1
ATOM 645 C CA . SER A 1 88 ? -3.338 -2.066 4.07 1 98.69 88 SER A CA 1
ATOM 646 C C . SER A 1 88 ? -4.148 -1.212 5.039 1 98.69 88 SER A C 1
ATOM 648 O O . SER A 1 88 ? -4.02 0.014 5.051 1 98.69 88 SER A O 1
ATOM 650 N N . LEU A 1 89 ? -4.973 -1.86 5.832 1 98.56 89 LEU A N 1
ATOM 651 C CA . LEU A 1 89 ? -5.75 -1.13 6.828 1 98.56 89 LEU A CA 1
ATOM 652 C C . LEU A 1 89 ? -4.852 -0.571 7.922 1 98.56 89 LEU A C 1
ATOM 654 O O . LEU A 1 89 ? -5.066 0.544 8.398 1 98.56 89 LEU A O 1
ATOM 658 N N . LEU A 1 90 ? -3.867 -1.315 8.273 1 98.56 90 LEU A N 1
ATOM 659 C CA . LEU A 1 90 ? -2.9 -0.82 9.25 1 98.56 90 LEU A CA 1
ATOM 660 C C . LEU A 1 90 ? -2.09 0.335 8.672 1 98.56 90 LEU A C 1
ATOM 662 O O . LEU A 1 90 ? -1.784 1.3 9.375 1 98.56 90 LEU A O 1
ATOM 666 N N . ALA A 1 91 ? -1.679 0.185 7.426 1 98.75 91 ALA A N 1
ATOM 667 C CA . ALA A 1 91 ? -0.986 1.273 6.742 1 98.75 91 ALA A CA 1
ATOM 668 C C . ALA A 1 91 ? -1.823 2.549 6.754 1 98.75 91 ALA A C 1
ATOM 670 O O . ALA A 1 91 ? -1.319 3.627 7.078 1 98.75 91 ALA A O 1
ATOM 671 N N . TRP A 1 92 ? -3.064 2.355 6.426 1 98.38 92 TRP A N 1
ATOM 672 C CA . TRP A 1 92 ? -3.998 3.477 6.453 1 98.38 92 TRP A CA 1
ATOM 673 C C . TRP A 1 92 ? -4.082 4.082 7.848 1 98.38 92 TRP A C 1
ATOM 675 O O . TRP A 1 92 ? -4.023 5.305 8.008 1 98.38 92 TRP A O 1
ATOM 685 N N . GLN A 1 93 ? -4.211 3.299 8.883 1 97.19 93 GLN A N 1
ATOM 686 C CA . GLN A 1 93 ? -4.293 3.771 10.258 1 97.19 93 GLN A CA 1
ATOM 687 C C . GLN A 1 93 ? -3.021 4.52 10.656 1 97.19 93 GLN A C 1
ATOM 689 O O . GLN A 1 93 ? -3.084 5.527 11.367 1 97.19 93 GLN A O 1
ATOM 694 N N . ALA A 1 94 ? -1.893 4.023 10.266 1 97.69 94 ALA A N 1
ATOM 695 C CA . ALA A 1 94 ? -0.629 4.691 10.57 1 97.69 94 ALA A CA 1
ATOM 696 C C . ALA A 1 94 ? -0.606 6.105 10 1 97.69 94 ALA A C 1
ATOM 698 O O . ALA A 1 94 ? -0.151 7.043 10.664 1 97.69 94 ALA A O 1
ATOM 699 N N . MET A 1 95 ? -1.142 6.262 8.82 1 96.44 95 MET A N 1
ATOM 700 C CA . MET A 1 95 ? -1.176 7.582 8.188 1 96.44 95 MET A CA 1
ATOM 701 C C . MET A 1 95 ? -2.197 8.484 8.875 1 96.44 95 MET A C 1
ATOM 703 O O . MET A 1 95 ? -1.996 9.695 8.977 1 96.44 95 MET A O 1
ATOM 707 N N . ALA A 1 96 ? -3.244 7.891 9.391 1 91.56 96 ALA A N 1
ATOM 708 C CA . ALA A 1 96 ? -4.289 8.656 10.07 1 91.56 96 ALA A CA 1
ATOM 709 C C . ALA A 1 96 ? -3.785 9.227 11.391 1 91.56 96 ALA A C 1
ATOM 711 O O . ALA A 1 96 ? -4.188 10.32 11.797 1 91.56 96 ALA A O 1
ATOM 712 N N . VAL A 1 97 ? -2.92 8.531 12.039 1 91.19 97 VAL A N 1
ATOM 713 C CA . VAL A 1 97 ? -2.477 8.969 13.359 1 91.19 97 VAL A CA 1
ATOM 714 C C . VAL A 1 97 ? -1.211 9.812 13.227 1 91.19 97 VAL A C 1
ATOM 716 O O . VAL A 1 97 ? -0.802 10.484 14.18 1 91.19 97 VAL A O 1
ATOM 719 N N . THR A 1 98 ? -0.559 9.789 12.086 1 88.81 98 THR A N 1
ATOM 720 C CA . THR A 1 98 ? 0.728 10.445 11.859 1 88.81 98 THR A CA 1
ATOM 721 C C . THR A 1 98 ? 0.659 11.922 12.234 1 88.81 98 THR A C 1
ATOM 723 O O . THR A 1 98 ? 1.536 12.43 12.93 1 88.81 98 THR A O 1
ATOM 726 N N . PRO A 1 99 ? -0.397 12.664 11.867 1 84.31 99 PRO A N 1
ATOM 727 C CA . PRO A 1 99 ? -0.445 14.086 12.234 1 84.31 99 PRO A CA 1
ATOM 728 C C . PRO A 1 99 ? -0.527 14.305 13.742 1 84.31 99 PRO A C 1
ATOM 730 O O . PRO A 1 99 ? -0.145 15.367 14.234 1 84.31 99 PRO A O 1
ATOM 733 N N . THR A 1 100 ? -0.961 13.344 14.438 1 86.69 100 THR A N 1
ATOM 734 C CA . THR A 1 100 ? -1.158 13.5 15.875 1 86.69 100 THR A CA 1
ATOM 735 C C . THR A 1 100 ? 0.041 12.953 16.641 1 86.69 100 THR A C 1
ATOM 737 O O . THR A 1 100 ? 0.407 13.492 17.688 1 86.69 100 THR A O 1
ATOM 740 N N . SER A 1 101 ? 0.603 11.93 16.156 1 93.06 101 SER A N 1
ATOM 741 C CA . SER A 1 101 ? 1.73 11.312 16.859 1 93.06 101 SER A CA 1
ATOM 742 C C . SER A 1 101 ? 2.596 10.5 15.891 1 93.06 101 SER A C 1
ATOM 744 O O . SER A 1 101 ? 2.201 9.422 15.461 1 93.06 101 SER A O 1
ATOM 746 N N . GLU A 1 102 ? 3.754 10.914 15.641 1 94 102 GLU A N 1
ATOM 747 C CA . GLU A 1 102 ? 4.703 10.188 14.805 1 94 102 GLU A CA 1
ATOM 748 C C . GLU A 1 102 ? 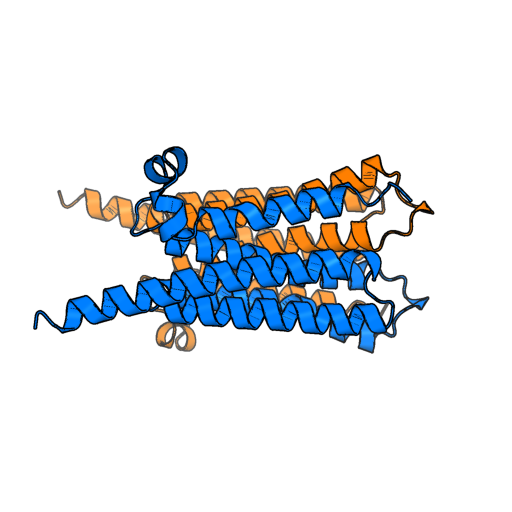5.152 8.898 15.484 1 94 102 GLU A C 1
ATOM 750 O O . GLU A 1 102 ? 5.367 7.879 14.82 1 94 102 GLU A O 1
ATOM 755 N N . VAL A 1 103 ? 5.273 8.969 16.812 1 96.19 103 VAL A N 1
ATOM 756 C CA . VAL A 1 103 ? 5.707 7.801 17.578 1 96.19 103 VAL A CA 1
ATOM 757 C C . VAL A 1 103 ? 4.68 6.684 17.438 1 96.19 103 VAL A C 1
ATOM 759 O O . VAL A 1 103 ? 5.035 5.527 17.188 1 96.19 103 VAL A O 1
ATOM 762 N N . ALA A 1 104 ? 3.428 7.031 17.594 1 96.94 104 ALA A N 1
ATOM 763 C CA . ALA A 1 104 ? 2.359 6.047 17.438 1 96.94 104 ALA A CA 1
ATOM 764 C C . ALA A 1 104 ? 2.332 5.477 16.031 1 96.94 104 ALA A C 1
ATOM 766 O O . ALA A 1 104 ? 2.109 4.277 15.836 1 96.94 104 ALA A O 1
ATOM 767 N N . ALA A 1 105 ? 2.494 6.336 15.047 1 97.75 105 ALA A N 1
ATOM 768 C CA . ALA A 1 105 ? 2.523 5.891 13.656 1 97.75 105 ALA A CA 1
ATOM 769 C C . ALA A 1 105 ? 3.668 4.91 13.422 1 97.75 105 ALA A C 1
ATOM 771 O O . ALA A 1 105 ? 3.477 3.865 12.789 1 97.75 105 ALA A O 1
ATOM 772 N N . CYS A 1 106 ? 4.84 5.227 13.906 1 98.25 106 CYS A N 1
ATOM 773 C C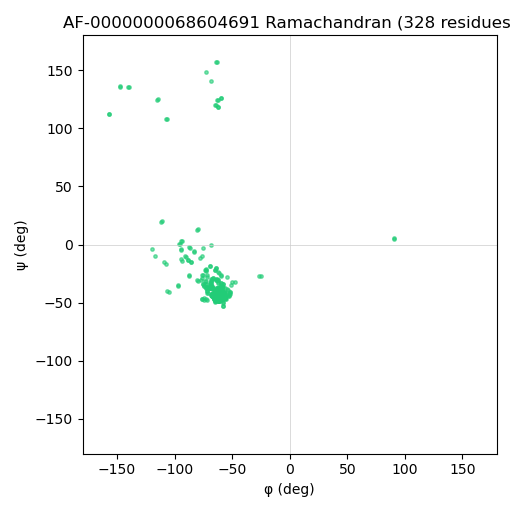A . CYS A 1 106 ? 5.988 4.332 13.797 1 98.25 106 CYS A CA 1
ATOM 774 C C . CYS A 1 106 ? 5.695 2.992 14.461 1 98.25 106 CYS A C 1
ATOM 776 O O . CYS A 1 106 ? 6 1.938 13.906 1 98.25 106 CYS A O 1
ATOM 778 N N . GLY A 1 107 ? 5.145 3.078 15.672 1 98.38 107 GLY A N 1
ATOM 779 C CA . GLY A 1 107 ? 4.785 1.85 16.359 1 98.38 107 GLY A CA 1
ATOM 780 C C . GLY A 1 107 ? 3.848 0.967 15.562 1 98.38 107 GLY A C 1
ATOM 781 O O . GLY A 1 107 ? 4.039 -0.249 15.492 1 98.38 107 GLY A O 1
ATOM 782 N N . THR A 1 108 ? 2.803 1.564 14.992 1 98.62 108 THR A N 1
ATOM 783 C CA . THR A 1 108 ? 1.85 0.842 14.156 1 98.62 108 THR A CA 1
ATOM 784 C C . THR A 1 108 ? 2.561 0.172 12.984 1 98.62 108 THR A C 1
ATOM 786 O O . THR A 1 108 ? 2.299 -0.994 12.672 1 98.62 108 THR A O 1
ATOM 789 N N . LEU A 1 109 ? 3.443 0.89 12.328 1 98.88 109 LEU A N 1
ATOM 790 C CA . LEU A 1 109 ? 4.156 0.352 11.18 1 98.88 109 LEU A CA 1
ATOM 791 C C . LEU A 1 109 ? 5.109 -0.761 11.602 1 98.88 109 LEU A C 1
ATOM 793 O O . LEU A 1 109 ? 5.215 -1.783 10.922 1 98.88 109 LEU A O 1
ATOM 797 N N . ILE A 1 110 ? 5.832 -0.57 12.664 1 98.81 110 ILE A N 1
ATOM 798 C CA . ILE A 1 110 ? 6.734 -1.598 13.164 1 98.81 110 ILE A CA 1
ATOM 799 C C . ILE A 1 110 ? 5.953 -2.873 13.461 1 98.81 110 ILE A C 1
ATOM 801 O O . ILE A 1 110 ? 6.34 -3.963 13.031 1 98.81 110 ILE A O 1
ATOM 805 N N . GLY A 1 111 ? 4.898 -2.729 14.242 1 98.81 111 GLY A N 1
ATOM 806 C CA . GLY A 1 111 ? 4.051 -3.877 14.523 1 98.81 111 GLY A CA 1
ATOM 807 C C . GLY A 1 111 ? 3.504 -4.535 13.273 1 98.81 111 GLY A C 1
ATOM 808 O O . GLY A 1 111 ? 3.494 -5.762 13.164 1 98.81 111 GLY A O 1
ATOM 809 N N . GLY A 1 112 ? 3.023 -3.725 12.328 1 98.88 112 GLY A N 1
ATOM 810 C CA . GLY A 1 112 ? 2.488 -4.242 11.078 1 98.88 112 GLY A CA 1
ATOM 811 C C . GLY A 1 112 ? 3.523 -4.973 10.242 1 98.88 112 GLY A C 1
ATOM 812 O O . GLY A 1 112 ? 3.238 -6.035 9.688 1 98.88 112 GLY A O 1
ATOM 813 N N . LEU A 1 113 ? 4.676 -4.387 10.125 1 98.81 113 LEU A N 1
ATOM 814 C CA . LEU A 1 113 ? 5.742 -5.008 9.352 1 98.81 113 LEU A CA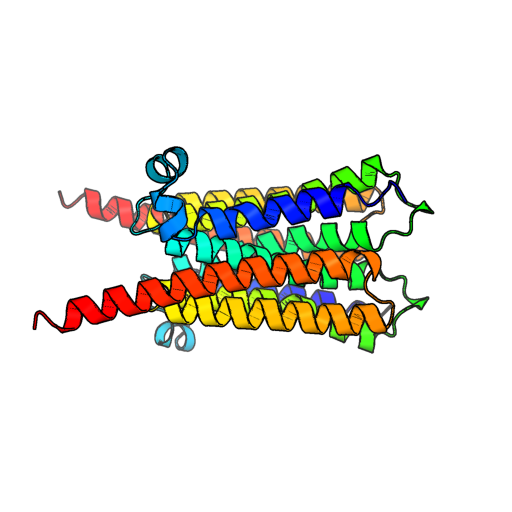 1
ATOM 815 C C . LEU A 1 113 ? 6.18 -6.324 9.992 1 98.81 113 LEU A C 1
ATOM 817 O O . LEU A 1 113 ? 6.414 -7.312 9.289 1 98.81 113 LEU A O 1
ATOM 821 N N . ALA A 1 114 ? 6.301 -6.348 11.297 1 98.62 114 ALA A N 1
ATOM 822 C CA . ALA A 1 114 ? 6.652 -7.574 12.016 1 98.62 114 ALA A CA 1
ATOM 823 C C . ALA A 1 114 ? 5.578 -8.641 11.82 1 98.62 114 ALA A C 1
ATOM 825 O O . ALA A 1 114 ? 5.895 -9.812 11.578 1 98.62 114 ALA A O 1
ATOM 826 N N . MET A 1 115 ? 4.367 -8.25 12.016 1 98.56 115 MET A N 1
ATOM 827 C CA . MET A 1 115 ? 3.256 -9.172 11.797 1 98.56 115 MET A CA 1
ATOM 828 C C . MET A 1 115 ? 3.281 -9.734 10.383 1 98.56 115 MET A C 1
ATOM 830 O O . MET A 1 115 ? 3.074 -10.93 10.18 1 98.56 115 MET A O 1
ATOM 834 N N . ALA A 1 116 ? 3.469 -8.883 9.414 1 98.62 116 ALA A N 1
ATOM 835 C CA . ALA A 1 116 ? 3.535 -9.328 8.023 1 98.62 116 ALA A CA 1
ATOM 836 C C . ALA A 1 116 ? 4.656 -10.336 7.82 1 98.62 116 ALA A C 1
ATOM 838 O O . ALA A 1 116 ? 4.48 -11.336 7.117 1 98.62 116 ALA A O 1
ATOM 839 N N . ALA A 1 117 ? 5.805 -10.078 8.406 1 98.38 117 ALA A N 1
ATOM 840 C CA . ALA A 1 117 ? 6.91 -11.031 8.305 1 98.38 117 ALA A CA 1
ATOM 841 C C . ALA A 1 117 ? 6.543 -12.367 8.953 1 98.38 117 ALA A C 1
ATOM 843 O O . ALA A 1 117 ? 6.902 -13.43 8.438 1 98.38 117 ALA A O 1
ATOM 844 N N . GLY A 1 118 ? 5.895 -12.289 10.094 1 98.44 118 GLY A N 1
ATOM 845 C CA . GLY A 1 118 ? 5.434 -13.508 10.742 1 98.44 118 GLY A CA 1
ATOM 846 C C . GLY A 1 118 ? 4.488 -14.32 9.875 1 98.44 118 GLY A C 1
ATOM 847 O O . GLY A 1 118 ? 4.645 -15.539 9.742 1 98.44 118 GLY A O 1
ATOM 848 N N . VAL A 1 119 ? 3.564 -13.688 9.273 1 98.19 119 VAL A N 1
ATOM 849 C CA . VAL A 1 119 ? 2.592 -14.375 8.43 1 98.19 119 VAL A CA 1
ATOM 850 C C . VAL A 1 119 ? 3.281 -14.914 7.184 1 98.19 119 VAL A C 1
ATOM 852 O O . VAL A 1 119 ? 2.977 -16.016 6.727 1 98.19 119 VAL A O 1
ATOM 855 N N . ASP A 1 120 ? 4.164 -14.055 6.578 1 97.56 120 ASP A N 1
ATOM 856 C CA . ASP A 1 120 ? 4.957 -14.562 5.465 1 97.56 120 ASP A CA 1
ATOM 857 C C . ASP A 1 120 ? 5.668 -15.859 5.84 1 97.56 120 ASP A C 1
ATOM 859 O O . ASP A 1 120 ? 5.758 -16.781 5.027 1 97.56 120 ASP A O 1
ATOM 863 N N . THR A 1 121 ? 6.203 -15.922 7.059 1 97.81 121 THR A N 1
ATOM 864 C CA . THR A 1 121 ? 6.898 -17.109 7.539 1 97.81 121 THR A CA 1
ATOM 865 C C . THR A 1 121 ? 5.953 -18.312 7.59 1 97.81 121 THR A C 1
ATOM 867 O O . THR A 1 121 ? 6.309 -19.406 7.152 1 97.81 121 THR A O 1
ATOM 870 N N . LEU A 1 122 ? 4.797 -18.109 8.117 1 96.75 122 LEU A N 1
ATOM 871 C CA . LEU A 1 122 ? 3.816 -19.188 8.195 1 96.75 122 LEU A CA 1
ATOM 872 C C . LEU A 1 122 ? 3.469 -19.703 6.805 1 96.75 122 LEU A C 1
ATOM 874 O O . LEU A 1 122 ? 3.385 -20.922 6.594 1 96.75 122 LEU A O 1
ATOM 878 N N . TYR A 1 123 ? 3.273 -18.844 5.898 1 94.88 123 TYR A N 1
ATOM 879 C CA . TYR A 1 123 ? 2.955 -19.266 4.539 1 94.88 123 TYR A CA 1
ATOM 880 C C . TYR A 1 123 ? 4.152 -19.938 3.881 1 94.88 123 TYR A C 1
ATOM 882 O O . TYR A 1 123 ? 3.992 -20.859 3.086 1 94.88 123 TYR A O 1
ATOM 890 N N . ALA A 1 124 ? 5.312 -19.438 4.176 1 94.19 124 ALA A N 1
ATOM 891 C CA . ALA A 1 124 ? 6.508 -20.078 3.631 1 94.19 124 ALA A CA 1
ATOM 892 C C . ALA A 1 124 ? 6.645 -21.516 4.141 1 94.19 124 ALA A C 1
ATOM 894 O O . ALA A 1 124 ? 6.973 -22.422 3.375 1 94.19 124 ALA A O 1
ATOM 895 N N . ILE A 1 125 ? 6.418 -21.719 5.414 1 95.44 125 ILE A N 1
ATOM 896 C CA . ILE A 1 125 ? 6.48 -23.031 6.02 1 95.44 125 ILE A CA 1
ATOM 897 C C . ILE A 1 125 ? 5.469 -23.969 5.34 1 95.44 125 ILE A C 1
ATOM 899 O O . ILE A 1 125 ? 5.762 -25.141 5.09 1 95.44 125 ILE A O 1
ATOM 903 N N . GLY A 1 126 ? 4.344 -23.484 4.969 1 91.94 126 GLY A N 1
ATOM 904 C CA . GLY A 1 126 ? 3.287 -24.266 4.355 1 91.94 126 GLY A CA 1
ATOM 905 C C . GLY A 1 126 ? 3.43 -24.391 2.85 1 91.94 126 GLY A C 1
ATOM 906 O O . GLY A 1 126 ? 2.598 -25.016 2.189 1 91.94 126 GLY A O 1
ATOM 907 N N . GLY A 1 127 ? 4.41 -23.766 2.24 1 89.31 127 GLY A N 1
ATOM 908 C CA . GLY A 1 127 ? 4.668 -23.875 0.814 1 89.31 127 GLY A CA 1
ATOM 909 C C . GLY A 1 127 ? 3.939 -22.828 -0.008 1 89.31 127 GLY A C 1
ATOM 910 O O . GLY A 1 127 ? 3.928 -22.891 -1.239 1 89.31 127 GLY A O 1
ATOM 911 N N . GLY A 1 128 ? 3.271 -21.906 0.658 1 89 128 GLY A N 1
ATOM 912 C CA . GLY A 1 128 ? 2.48 -20.891 -0.027 1 89 128 GLY A CA 1
ATOM 913 C C . GLY A 1 128 ? 3.24 -19.594 -0.26 1 89 128 GLY A C 1
ATOM 914 O O . GLY A 1 128 ? 2.652 -18.594 -0.658 1 89 128 GLY A O 1
ATOM 915 N N . TYR A 1 129 ? 4.438 -19.578 0.096 1 90.19 129 TYR A N 1
ATOM 916 C CA . TYR A 1 129 ? 5.352 -18.453 -0.068 1 90.19 129 TYR A CA 1
ATOM 917 C C . TYR A 1 129 ? 6.777 -18.922 -0.292 1 90.19 129 TYR A C 1
ATOM 919 O O . TYR A 1 129 ? 7.211 -19.906 0.313 1 90.19 129 TYR A O 1
ATOM 927 N N . PRO A 1 130 ? 7.496 -18.328 -1.267 1 89.88 130 PRO A N 1
ATOM 928 C CA . PRO A 1 130 ? 8.828 -18.844 -1.597 1 89.88 130 PRO A CA 1
ATOM 929 C C . PRO A 1 130 ? 9.805 -18.734 -0.431 1 89.88 130 PRO A C 1
ATOM 931 O O . PRO A 1 130 ? 10.164 -17.625 -0.023 1 89.88 130 PRO A O 1
ATOM 934 N N . LYS A 1 131 ? 10.383 -19.828 -0.066 1 92.62 131 LYS A N 1
ATOM 935 C CA . LYS A 1 131 ? 11.336 -19.875 1.04 1 92.62 131 LYS A CA 1
ATOM 936 C C . LYS A 1 131 ? 12.617 -19.141 0.69 1 92.62 131 LYS A C 1
ATOM 938 O O . LYS A 1 131 ? 13.273 -18.562 1.567 1 92.62 131 LYS A O 1
ATOM 943 N N . TRP A 1 132 ? 12.945 -19.156 -0.549 1 89.56 132 TRP A N 1
ATOM 944 C CA . TRP A 1 132 ? 14.195 -18.547 -0.991 1 89.56 132 TRP A CA 1
ATOM 945 C C . TRP A 1 132 ? 14.172 -17.031 -0.74 1 89.56 132 TRP A C 1
ATOM 947 O O . TRP A 1 132 ? 15.227 -16.391 -0.698 1 89.56 132 TRP A O 1
ATOM 957 N N . MET A 1 133 ? 13.016 -16.453 -0.588 1 91.5 133 MET A N 1
ATOM 958 C CA . MET A 1 133 ? 12.891 -15 -0.418 1 91.5 133 MET A CA 1
ATOM 959 C C . MET A 1 133 ? 12.945 -14.625 1.058 1 91.5 133 MET A C 1
ATOM 961 O O . MET A 1 133 ? 13.133 -13.453 1.394 1 91.5 133 MET A O 1
ATOM 965 N N . MET A 1 134 ? 12.875 -15.594 1.951 1 95.75 134 MET A N 1
ATOM 966 C CA . MET A 1 134 ? 12.602 -15.305 3.357 1 95.75 134 MET A CA 1
ATOM 967 C C . MET A 1 134 ? 13.812 -14.641 4.016 1 95.75 134 MET A C 1
ATOM 969 O O . MET A 1 134 ? 13.664 -13.711 4.805 1 95.75 134 MET A O 1
ATOM 973 N N . PRO A 1 135 ? 15.055 -15.055 3.727 1 96.06 135 PRO A N 1
ATOM 974 C CA . PRO A 1 135 ? 16.188 -14.344 4.328 1 96.06 135 PRO A CA 1
ATOM 975 C C . PRO A 1 135 ? 16.203 -12.859 3.975 1 96.06 135 PRO A C 1
ATOM 977 O O . PRO A 1 135 ? 16.422 -12.016 4.844 1 96.06 135 PRO A O 1
ATOM 980 N N . THR A 1 136 ? 16 -12.602 2.75 1 95.44 136 THR A N 1
ATOM 981 C CA . THR A 1 136 ? 15.922 -11.211 2.318 1 95.44 136 THR A CA 1
ATOM 982 C C . THR A 1 136 ? 14.742 -10.5 2.984 1 95.44 136 THR A C 1
ATOM 984 O O . THR A 1 136 ? 14.883 -9.367 3.457 1 95.44 136 THR A O 1
ATOM 987 N N . ARG A 1 137 ? 13.656 -11.188 3.09 1 96 137 ARG A N 1
ATOM 988 C CA . ARG A 1 137 ? 12.445 -10.656 3.709 1 96 137 ARG A CA 1
ATOM 989 C C . ARG A 1 137 ? 12.703 -10.273 5.164 1 96 137 ARG A C 1
ATOM 991 O O . ARG A 1 137 ? 12.281 -9.203 5.609 1 96 137 ARG A O 1
ATOM 998 N N . TYR A 1 138 ? 13.344 -11.062 5.879 1 98.19 138 TYR A N 1
ATOM 999 C CA . TYR A 1 138 ? 13.648 -10.797 7.281 1 98.19 138 TYR A CA 1
ATOM 1000 C C . TYR A 1 138 ? 14.617 -9.633 7.426 1 98.19 138 TYR A C 1
ATOM 1002 O O . TYR A 1 138 ? 14.438 -8.773 8.289 1 98.19 138 TYR A O 1
ATOM 1010 N N . ALA A 1 139 ? 15.641 -9.617 6.617 1 98.25 139 ALA A N 1
ATOM 1011 C CA . ALA A 1 139 ? 16.641 -8.547 6.664 1 98.25 139 ALA A CA 1
ATOM 1012 C C . ALA A 1 139 ? 15.992 -7.191 6.355 1 98.25 139 ALA A C 1
ATOM 1014 O O . ALA A 1 139 ? 16.281 -6.195 7.02 1 98.25 139 ALA A O 1
ATOM 1015 N N . LEU A 1 140 ? 15.164 -7.172 5.422 1 98.31 140 LEU A N 1
ATOM 1016 C CA . LEU A 1 140 ? 14.492 -5.934 5.031 1 98.31 140 LEU A CA 1
ATOM 1017 C C . LEU A 1 140 ? 13.539 -5.469 6.129 1 98.31 140 LEU A C 1
ATOM 1019 O O . LEU A 1 140 ? 13.453 -4.27 6.414 1 98.31 140 LEU A O 1
ATOM 1023 N N . THR A 1 141 ? 12.805 -6.41 6.711 1 98.75 141 THR A N 1
ATOM 1024 C CA . THR A 1 141 ? 11.914 -6.074 7.82 1 98.75 141 THR A CA 1
ATOM 1025 C C . THR A 1 141 ? 12.711 -5.516 8.992 1 98.75 141 THR A C 1
ATOM 1027 O O . THR A 1 141 ? 12.344 -4.492 9.57 1 98.75 141 THR A O 1
ATOM 1030 N N . ALA A 1 142 ? 13.797 -6.152 9.312 1 98.75 142 ALA A N 1
ATOM 1031 C CA . ALA A 1 142 ? 14.648 -5.684 10.406 1 98.75 142 ALA A CA 1
ATOM 1032 C C . ALA A 1 142 ? 15.164 -4.273 10.133 1 98.75 142 ALA A C 1
ATOM 1034 O O . ALA A 1 142 ? 15.164 -3.428 11.031 1 98.75 142 ALA A O 1
ATOM 1035 N N . THR A 1 143 ? 15.602 -4.023 8.961 1 98.69 143 THR A N 1
ATOM 1036 C CA . THR A 1 143 ? 16.125 -2.717 8.578 1 98.69 143 THR A CA 1
ATOM 1037 C C . THR A 1 143 ? 15.039 -1.646 8.688 1 98.69 143 THR A C 1
ATOM 1039 O O . THR A 1 143 ? 15.273 -0.574 9.25 1 98.69 143 THR A O 1
ATOM 1042 N N . ALA A 1 144 ? 13.898 -1.934 8.141 1 98.75 144 ALA A N 1
ATOM 1043 C CA . ALA A 1 144 ? 12.789 -0.99 8.195 1 98.75 144 ALA A CA 1
ATOM 1044 C C . ALA A 1 144 ? 12.398 -0.689 9.641 1 98.75 144 ALA A C 1
ATOM 1046 O O . ALA A 1 144 ? 12.242 0.474 10.016 1 98.75 144 ALA A O 1
ATOM 1047 N N . CYS A 1 145 ? 12.266 -1.758 10.43 1 98.81 145 CYS A N 1
ATOM 1048 C CA . CYS A 1 145 ? 11.867 -1.591 11.82 1 98.81 145 CYS A CA 1
ATOM 1049 C C . CYS A 1 145 ? 12.922 -0.804 12.594 1 98.81 145 CYS A C 1
ATOM 1051 O O . CYS A 1 145 ? 12.586 0.082 13.383 1 98.81 145 CYS A O 1
ATOM 1053 N N . ALA A 1 146 ? 14.172 -1.132 12.391 1 98.56 146 ALA A N 1
ATOM 1054 C CA . ALA A 1 146 ? 15.242 -0.405 13.062 1 98.56 146 ALA A CA 1
ATOM 1055 C C . ALA A 1 146 ? 15.211 1.079 12.711 1 98.56 146 ALA A C 1
ATOM 1057 O O . ALA A 1 146 ? 15.406 1.935 13.578 1 98.56 146 ALA A O 1
ATOM 1058 N N . SER A 1 147 ? 14.961 1.433 11.477 1 98.5 147 SER A N 1
ATOM 1059 C CA . SER A 1 147 ? 14.883 2.818 11.023 1 98.5 147 SER A CA 1
ATOM 1060 C C . SER A 1 147 ? 13.703 3.543 11.664 1 98.5 147 SER A C 1
ATOM 1062 O O . SER A 1 147 ? 13.836 4.691 12.102 1 98.5 147 SER A O 1
ATOM 1064 N N . LEU A 1 148 ? 12.594 2.867 11.75 1 98.44 148 LEU A N 1
ATOM 1065 C CA . LEU A 1 148 ? 11.398 3.463 12.336 1 98.44 148 LEU A CA 1
ATOM 1066 C C . LEU A 1 148 ? 11.57 3.652 13.844 1 98.44 148 LEU A C 1
ATOM 1068 O O . LEU A 1 148 ? 11.062 4.621 14.414 1 98.44 148 LEU A O 1
ATOM 1072 N N . VAL A 1 149 ? 12.242 2.664 14.477 1 98.25 149 VAL A N 1
ATOM 1073 C CA . VAL A 1 149 ? 12.539 2.799 15.898 1 98.25 149 VAL A CA 1
ATOM 1074 C C . VAL A 1 149 ? 13.391 4.043 16.141 1 98.25 149 VAL A C 1
ATOM 1076 O O . VAL A 1 149 ? 13.125 4.824 17.047 1 98.25 149 VAL A O 1
ATOM 1079 N N . ALA A 1 150 ? 14.406 4.23 15.328 1 96.88 150 ALA A N 1
ATOM 1080 C CA . ALA A 1 150 ? 15.266 5.406 15.438 1 96.88 150 ALA A CA 1
ATOM 1081 C C . ALA A 1 150 ? 14.461 6.691 15.273 1 96.88 150 ALA A C 1
ATOM 1083 O O . ALA A 1 150 ? 14.672 7.668 16 1 96.88 150 ALA A O 1
ATOM 1084 N N . THR A 1 151 ? 13.57 6.676 14.367 1 96.25 151 THR A N 1
ATOM 1085 C CA . THR A 1 151 ? 12.719 7.84 14.141 1 96.25 151 THR A CA 1
ATOM 1086 C C . THR A 1 151 ? 11.797 8.078 15.336 1 96.25 151 THR A C 1
ATOM 1088 O O . THR A 1 151 ? 11.633 9.219 15.781 1 96.25 151 THR A O 1
ATOM 1091 N N . ALA A 1 152 ? 11.188 7.023 15.844 1 95.44 152 ALA A N 1
ATOM 1092 C CA . ALA A 1 152 ? 10.273 7.137 16.984 1 95.44 152 ALA A CA 1
ATOM 1093 C C . ALA A 1 152 ? 10.992 7.688 18.203 1 95.44 152 ALA A C 1
ATOM 1095 O O . ALA A 1 152 ? 10.414 8.453 18.984 1 95.44 152 ALA A O 1
ATOM 1096 N N . PHE A 1 153 ? 12.164 7.324 18.438 1 91.81 153 PHE A N 1
ATOM 1097 C CA . PHE A 1 153 ? 12.93 7.75 19.594 1 91.81 153 PHE A CA 1
ATOM 1098 C C . PHE A 1 153 ? 13.289 9.227 19.5 1 91.81 153 PHE A C 1
ATOM 1100 O O . PHE A 1 153 ? 13.336 9.93 20.5 1 91.81 153 PHE A O 1
ATOM 1107 N N . ARG A 1 154 ? 13.578 9.711 18.328 1 82.94 154 ARG A N 1
ATOM 1108 C CA . ARG A 1 154 ? 13.805 11.148 18.156 1 82.94 154 ARG A CA 1
ATOM 1109 C C . ARG A 1 154 ? 12.547 11.945 18.469 1 82.94 154 ARG A C 1
ATOM 1111 O O . ARG A 1 154 ? 12.617 13.031 19.047 1 82.94 154 ARG A O 1
ATOM 1118 N N . GLY A 1 155 ? 11.453 11.445 17.953 1 66.06 155 GLY A N 1
ATOM 1119 C CA . GLY A 1 155 ? 10.188 12.102 18.203 1 66.06 155 GLY A CA 1
ATOM 1120 C C . GLY A 1 155 ? 9.844 12.188 19.688 1 66.06 155 GLY A C 1
ATOM 1121 O O . GLY A 1 155 ? 9.234 13.164 20.125 1 66.06 155 GLY A O 1
ATOM 1122 N N . VAL A 1 156 ? 10.203 11.266 20.453 1 67.19 156 VAL A N 1
ATOM 1123 C CA . VAL A 1 156 ? 9.992 11.258 21.891 1 67.19 156 VAL A CA 1
ATOM 1124 C C . VAL A 1 156 ? 10.867 12.32 22.547 1 67.19 156 VAL A C 1
ATOM 1126 O O . VAL A 1 156 ? 10.422 13.039 23.453 1 67.19 156 VAL A O 1
ATOM 1129 N N . ASN A 1 157 ? 12.039 12.484 22.047 1 62.72 157 ASN A N 1
ATOM 1130 C CA . ASN A 1 157 ? 12.977 13.438 22.625 1 62.72 157 ASN A CA 1
ATOM 1131 C C . ASN A 1 157 ? 12.609 14.875 22.266 1 62.72 157 ASN A C 1
ATOM 1133 O O . ASN A 1 157 ? 12.82 15.789 23.078 1 62.72 157 ASN A O 1
ATOM 1137 N N . ASP A 1 158 ? 12.094 15.055 21.125 1 60.59 158 ASP A N 1
ATOM 1138 C CA . ASP A 1 158 ? 11.672 16.406 20.734 1 60.59 158 ASP A CA 1
ATOM 1139 C C . ASP A 1 158 ? 10.43 16.828 21.5 1 60.59 158 ASP A C 1
ATOM 1141 O O . ASP A 1 158 ? 10.281 18 21.859 1 60.59 158 ASP A O 1
ATOM 1145 N N . ASP A 1 159 ? 9.445 16 21.703 1 54 159 ASP A N 1
ATOM 1146 C CA . ASP A 1 159 ? 8.258 16.297 22.5 1 54 159 ASP A CA 1
ATOM 1147 C C . ASP A 1 159 ? 8.617 16.547 23.953 1 54 159 ASP A C 1
ATOM 1149 O O . ASP A 1 159 ? 7.996 17.375 24.625 1 54 159 ASP A O 1
ATOM 1153 N N . GLY A 1 160 ? 9.586 15.781 24.453 1 48.97 160 GLY A N 1
ATOM 1154 C CA . GLY A 1 160 ? 10.047 15.977 25.812 1 48.97 160 GLY A CA 1
ATOM 1155 C C . GLY A 1 160 ? 10.719 17.312 26.031 1 48.97 160 GLY A C 1
ATOM 1156 O O . GLY A 1 160 ? 10.664 17.875 27.141 1 48.97 160 GLY A O 1
ATOM 1157 N N . ASN A 1 161 ? 11.477 17.734 25.109 1 47.62 161 ASN A N 1
ATOM 1158 C CA . ASN A 1 161 ? 12.172 19 25.297 1 47.62 161 ASN A CA 1
ATOM 1159 C C . ASN A 1 161 ? 11.211 20.188 25.219 1 47.62 161 ASN A C 1
ATOM 1161 O O . ASN A 1 161 ? 11.531 21.281 25.656 1 47.62 161 ASN A O 1
ATOM 1165 N N . ASP A 1 162 ? 10.141 20.094 24.562 1 46.44 162 ASP A N 1
ATOM 1166 C CA . ASP A 1 162 ? 9.203 21.219 24.562 1 46.44 162 ASP A CA 1
ATOM 1167 C C . ASP A 1 162 ? 8.477 21.328 25.906 1 46.44 162 ASP A C 1
ATOM 1169 O O . ASP A 1 162 ? 7.898 22.359 26.219 1 46.44 162 ASP A O 1
ATOM 1173 N N . GLY A 1 163 ? 8.398 20.297 26.688 1 45.44 163 GLY A N 1
ATOM 1174 C CA . GLY A 1 163 ? 7.746 20.344 27.984 1 45.44 163 GLY A CA 1
ATOM 1175 C C . GLY A 1 163 ? 8.594 21.016 29.047 1 45.44 163 GLY A C 1
ATOM 1176 O O . GLY A 1 163 ? 8.133 21.25 30.156 1 45.44 163 GLY A O 1
ATOM 1177 N N . SER A 1 164 ? 9.867 20.922 28.938 1 43.12 164 SER A N 1
ATOM 1178 C CA . SER A 1 164 ? 10.672 21.453 30.047 1 43.12 164 SER A CA 1
ATOM 1179 C C . SER A 1 164 ? 10.711 22.984 30.016 1 43.12 164 SER A C 1
ATOM 1181 O O . SER A 1 164 ? 11.25 23.609 30.922 1 43.12 164 SER A O 1
ATOM 1183 N N . GLU A 1 165 ? 10.539 23.578 28.844 1 40.12 165 GLU A N 1
ATOM 1184 C CA . GLU A 1 165 ? 10.594 25.047 28.922 1 40.12 165 GLU A CA 1
ATOM 1185 C C . GLU A 1 165 ? 9.273 25.625 29.406 1 40.12 165 GLU A C 1
ATOM 1187 O O . GLU A 1 165 ? 9.078 26.844 29.406 1 40.12 165 GLU A O 1
ATOM 1192 N N . ALA A 1 166 ? 8.328 24.766 29.938 1 39.66 166 ALA A N 1
ATOM 1193 C CA . ALA A 1 166 ? 7.246 25.5 30.609 1 39.66 166 ALA A CA 1
ATOM 1194 C C . ALA A 1 166 ? 7.574 25.75 32.062 1 39.66 166 ALA A C 1
ATOM 1196 O O . ALA A 1 166 ? 8.219 24.922 32.719 1 39.66 166 ALA A O 1
ATOM 1197 N N . MET B 1 1 ? -18.078 -21.953 -9.508 1 34.66 1 MET B N 1
ATOM 1198 C CA . MET B 1 1 ? -17.719 -20.578 -9.852 1 34.66 1 MET B CA 1
ATOM 1199 C C . MET B 1 1 ? -17.719 -19.688 -8.617 1 34.66 1 MET B C 1
ATOM 1201 O O . MET B 1 1 ? -17.812 -18.469 -8.727 1 34.66 1 MET B O 1
ATOM 1205 N N . SER B 1 2 ? -18.141 -20.328 -7.531 1 44.06 2 SER B N 1
ATOM 1206 C CA . SER B 1 2 ? -18.422 -20.141 -6.113 1 44.06 2 SER B CA 1
ATOM 1207 C C . SER B 1 2 ? -17.25 -19.484 -5.391 1 44.06 2 SER B C 1
ATOM 1209 O O . SER B 1 2 ? -17.438 -18.781 -4.402 1 44.06 2 SER B O 1
ATOM 1211 N N . SER B 1 3 ? -15.859 -19.812 -5.84 1 53.62 3 SER B N 1
ATOM 1212 C CA . SER B 1 3 ? -14.609 -19.609 -5.117 1 53.62 3 SER B CA 1
ATOM 1213 C C . SER B 1 3 ? -14.195 -18.141 -5.121 1 53.62 3 SER B C 1
ATOM 1215 O O . SER B 1 3 ? -13.273 -17.75 -4.402 1 53.62 3 SER B O 1
ATOM 1217 N N . ALA B 1 4 ? -15.07 -17.234 -5.887 1 73.81 4 ALA B N 1
ATOM 1218 C CA . ALA B 1 4 ? -14.594 -15.883 -6.18 1 73.81 4 ALA B CA 1
ATOM 1219 C C . ALA B 1 4 ? -15.398 -14.844 -5.414 1 73.81 4 ALA B C 1
ATOM 1221 O O . ALA B 1 4 ? -15.422 -13.664 -5.789 1 73.81 4 ALA B O 1
ATOM 1222 N N . ILE B 1 5 ? -16.078 -15.43 -4.312 1 85.5 5 ILE B N 1
ATOM 1223 C CA . ILE B 1 5 ? -16.922 -14.492 -3.582 1 85.5 5 ILE B CA 1
ATOM 1224 C C . ILE B 1 5 ? -16.062 -13.555 -2.74 1 85.5 5 ILE B C 1
ATOM 1226 O O . ILE B 1 5 ? -16.297 -12.352 -2.691 1 85.5 5 ILE B O 1
ATOM 1230 N N . ALA B 1 6 ? -15.031 -14.078 -2.232 1 89.19 6 ALA B N 1
ATOM 1231 C CA . ALA B 1 6 ? -14.234 -13.32 -1.271 1 89.19 6 ALA B CA 1
ATOM 1232 C C . ALA B 1 6 ? -13.578 -12.109 -1.931 1 89.19 6 ALA B C 1
ATOM 1234 O O . ALA B 1 6 ? -13.703 -10.984 -1.443 1 89.19 6 ALA B O 1
ATOM 1235 N N . PRO B 1 7 ? -12.984 -12.297 -3.041 1 89.38 7 PRO B N 1
ATOM 1236 C CA . PRO B 1 7 ? -12.352 -11.125 -3.648 1 89.38 7 PRO B CA 1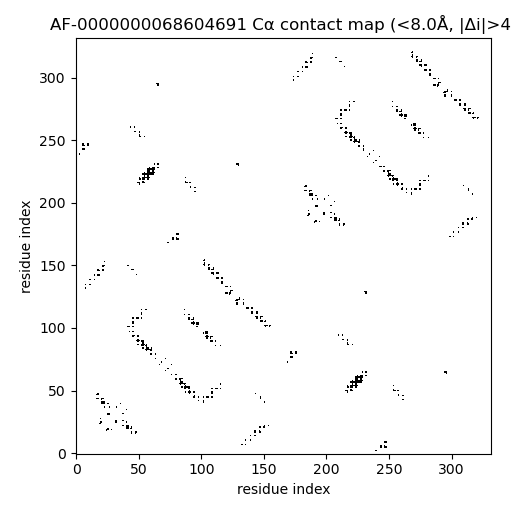
ATOM 1237 C C . PRO B 1 7 ? -13.359 -10.086 -4.129 1 89.38 7 PRO B C 1
ATOM 1239 O O . PRO B 1 7 ? -13.086 -8.883 -4.082 1 89.38 7 PRO B O 1
ATOM 1242 N N . HIS B 1 8 ? -14.539 -10.508 -4.508 1 92.38 8 HIS B N 1
ATOM 1243 C CA . HIS B 1 8 ? -15.562 -9.547 -4.898 1 92.38 8 HIS B CA 1
ATOM 1244 C C . HIS B 1 8 ? -16.109 -8.805 -3.686 1 92.38 8 HIS B C 1
ATOM 1246 O O . HIS B 1 8 ? -16.234 -7.578 -3.707 1 92.38 8 HIS B O 1
ATOM 1252 N N . ALA B 1 9 ? -16.422 -9.547 -2.676 1 93.38 9 ALA B N 1
ATOM 1253 C CA . ALA B 1 9 ? -16.969 -8.93 -1.467 1 93.38 9 ALA B CA 1
ATOM 1254 C C . ALA B 1 9 ? -15.969 -7.98 -0.83 1 93.38 9 ALA B C 1
ATOM 1256 O O . ALA B 1 9 ? -16.297 -6.84 -0.498 1 93.38 9 ALA B O 1
ATOM 1257 N N . LEU B 1 10 ? -14.766 -8.414 -0.682 1 94.25 10 LEU B N 1
ATOM 1258 C CA . LEU B 1 10 ? -13.727 -7.578 -0.093 1 94.25 10 LEU B CA 1
ATOM 1259 C C . LEU B 1 10 ? -13.398 -6.391 -0.994 1 94.25 10 LEU B C 1
ATOM 1261 O O . LEU B 1 10 ? -13.125 -5.293 -0.506 1 94.25 10 LEU B O 1
ATOM 1265 N N . GLY B 1 11 ? -13.406 -6.621 -2.277 1 93.5 11 GLY B N 1
ATOM 1266 C CA . GLY B 1 11 ? -13.242 -5.531 -3.223 1 93.5 11 GLY B CA 1
ATOM 1267 C C . GLY B 1 11 ? -14.289 -4.441 -3.068 1 93.5 11 GLY B C 1
ATOM 1268 O O . GLY B 1 11 ? -13.953 -3.264 -2.938 1 93.5 11 GLY B O 1
ATOM 1269 N N . VAL B 1 12 ? -15.484 -4.867 -3.027 1 94.31 12 VAL B N 1
ATOM 1270 C CA . VAL B 1 12 ? -16.594 -3.924 -2.92 1 94.31 12 VAL B CA 1
ATOM 1271 C C . VAL B 1 12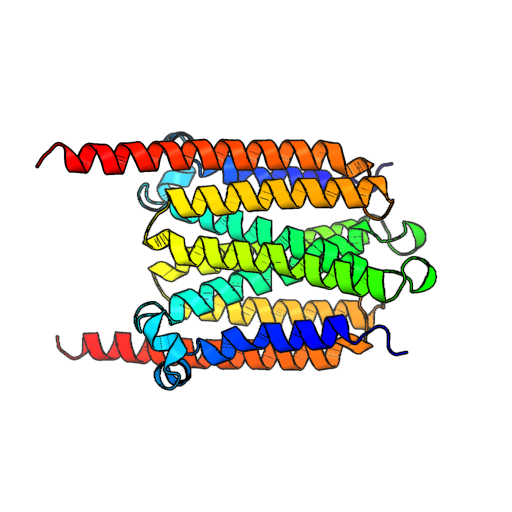 ? -16.516 -3.186 -1.585 1 94.31 12 VAL B C 1
ATOM 1273 O O . VAL B 1 12 ? -16.719 -1.972 -1.527 1 94.31 12 VAL B O 1
ATOM 1276 N N . LEU B 1 13 ? -16.156 -3.902 -0.561 1 95.62 13 LEU B N 1
ATOM 1277 C CA . LEU B 1 13 ? -16 -3.271 0.744 1 95.62 13 LEU B CA 1
ATOM 1278 C C . LEU B 1 13 ? -14.867 -2.252 0.716 1 95.62 13 LEU B C 1
ATOM 1280 O O . LEU B 1 13 ? -14.898 -1.26 1.447 1 95.62 13 LEU B O 1
ATOM 1284 N N . GLY B 1 14 ? -13.898 -2.488 -0.108 1 96.25 14 GLY B N 1
ATOM 1285 C CA . GLY B 1 14 ? -12.758 -1.589 -0.235 1 96.25 14 GLY B CA 1
ATOM 1286 C C . GLY B 1 14 ? -13.117 -0.26 -0.872 1 96.25 14 GLY B C 1
ATOM 1287 O O . GLY B 1 14 ? -12.367 0.712 -0.755 1 96.25 14 GLY B O 1
ATOM 1288 N N . ALA B 1 15 ? -14.219 -0.19 -1.54 1 97.19 15 ALA B N 1
ATOM 1289 C CA . ALA B 1 15 ? -14.641 1.051 -2.184 1 97.19 15 ALA B CA 1
ATOM 1290 C C . ALA B 1 15 ? -15.398 1.945 -1.207 1 97.19 15 ALA B C 1
ATOM 1292 O O . ALA B 1 15 ? -15.562 3.145 -1.45 1 97.19 15 ALA B O 1
ATOM 1293 N N . VAL B 1 16 ? -15.805 1.452 -0.15 1 97 16 VAL B N 1
ATOM 1294 C CA . VAL B 1 16 ? -16.672 2.145 0.789 1 97 16 VAL B CA 1
ATOM 1295 C C . VAL B 1 16 ? -15.953 3.35 1.38 1 97 16 VAL B C 1
ATOM 1297 O O . VAL B 1 16 ? -16.484 4.465 1.371 1 97 16 VAL B O 1
ATOM 1300 N N . PRO B 1 17 ? -14.773 3.236 1.855 1 97.25 17 PRO B N 1
ATOM 1301 C CA . PRO B 1 17 ? -14.117 4.406 2.436 1 97.25 17 PRO B CA 1
ATOM 1302 C C . PRO B 1 17 ? -13.898 5.527 1.42 1 97.25 17 PRO B C 1
ATOM 1304 O O . PRO B 1 17 ? -13.914 6.707 1.781 1 97.25 17 PRO B O 1
ATOM 1307 N N . PHE B 1 18 ? -13.711 5.145 0.156 1 98.31 18 PHE B N 1
ATOM 1308 C CA . PHE B 1 18 ? -13.562 6.184 -0.856 1 98.31 18 PHE B CA 1
ATOM 1309 C C . PHE B 1 18 ? -14.797 7.082 -0.893 1 98.31 18 PHE B C 1
ATOM 1311 O O . PHE B 1 18 ? -14.68 8.305 -0.876 1 98.31 18 PHE B O 1
ATOM 1318 N N . VAL B 1 19 ? -15.922 6.469 -0.9 1 97.5 19 VAL B N 1
ATOM 1319 C CA . VAL B 1 19 ? -17.172 7.207 -0.993 1 97.5 19 VAL B CA 1
ATOM 1320 C C . VAL B 1 19 ? -17.484 7.879 0.343 1 97.5 19 VAL B C 1
ATOM 1322 O O . VAL B 1 19 ? -17.781 9.078 0.388 1 97.5 19 VAL B O 1
ATOM 1325 N N . ALA B 1 20 ? -17.344 7.141 1.402 1 95.94 20 ALA B N 1
ATOM 1326 C CA . ALA B 1 20 ? -17.719 7.621 2.73 1 95.94 20 ALA B CA 1
ATOM 1327 C C . ALA B 1 20 ? -16.844 8.805 3.148 1 95.94 20 ALA B C 1
ATOM 1329 O O . ALA B 1 20 ? -17.312 9.703 3.859 1 95.94 20 ALA B O 1
ATOM 1330 N N . LEU B 1 21 ? -15.641 8.836 2.684 1 95.69 21 LEU B N 1
ATOM 1331 C CA . LEU B 1 21 ? -14.719 9.875 3.129 1 95.69 21 LEU B CA 1
ATOM 1332 C C . LEU B 1 21 ? -14.703 11.047 2.148 1 95.69 21 LEU B C 1
ATOM 1334 O O . LEU B 1 21 ? -13.891 11.961 2.283 1 95.69 21 LEU B O 1
ATOM 1338 N N . THR B 1 22 ? -15.484 10.922 1.153 1 95.19 22 THR B N 1
ATOM 1339 C CA . THR B 1 22 ? -15.719 12.125 0.359 1 95.19 22 THR B CA 1
ATOM 1340 C C . THR B 1 22 ? -16.328 13.227 1.215 1 95.19 22 THR B C 1
ATOM 1342 O O . THR B 1 22 ? -17.344 13.008 1.891 1 95.19 22 THR B O 1
ATOM 1345 N N . PRO B 1 23 ? -15.68 14.43 1.199 1 90.81 23 PRO B N 1
ATOM 1346 C CA . PRO B 1 23 ? -16.062 15.461 2.174 1 90.81 23 PRO B CA 1
ATOM 1347 C C . PRO B 1 23 ? -17.562 15.742 2.176 1 90.81 23 PRO B C 1
ATOM 1349 O O . PRO B 1 23 ? -18.172 15.82 3.24 1 90.81 23 PRO B O 1
ATOM 1352 N N . ASP B 1 24 ? -18.25 15.828 1.062 1 89.44 24 ASP B N 1
ATOM 1353 C CA . ASP B 1 24 ? -19.672 16.125 1.006 1 89.44 24 ASP B CA 1
ATOM 1354 C C . ASP B 1 24 ? -20.5 14.953 1.554 1 89.44 24 ASP B C 1
ATOM 1356 O O . ASP B 1 24 ? -21.562 15.156 2.143 1 89.44 24 ASP B O 1
ATOM 1360 N N . VAL B 1 25 ? -20.062 13.789 1.36 1 92.06 25 VAL B N 1
ATOM 1361 C CA . VAL B 1 25 ? -20.75 12.609 1.86 1 92.06 25 VAL B CA 1
ATOM 1362 C C . VAL B 1 25 ? -20.5 12.461 3.361 1 92.06 25 VAL B C 1
ATOM 1364 O O . VAL B 1 25 ? -21.438 12.219 4.129 1 92.06 25 VAL B O 1
ATOM 1367 N N . SER B 1 26 ? -19.219 12.602 3.713 1 90.44 26 SER B N 1
ATOM 1368 C CA . SER B 1 26 ? -18.844 12.43 5.113 1 90.44 26 SER B CA 1
ATOM 1369 C C . SER B 1 26 ? -19.625 13.375 6.02 1 90.44 26 SER B C 1
ATOM 1371 O O . SER B 1 26 ? -19.922 13.031 7.164 1 90.44 26 SER B O 1
ATOM 1373 N N . ARG B 1 27 ? -19.875 14.547 5.594 1 87 27 ARG B N 1
ATOM 1374 C CA . ARG B 1 27 ? -20.609 15.547 6.371 1 87 27 ARG B CA 1
ATOM 1375 C C . ARG B 1 27 ? -22.016 15.062 6.684 1 87 27 ARG B C 1
ATOM 1377 O O . ARG B 1 27 ? -22.609 15.484 7.68 1 87 27 ARG B O 1
ATOM 1384 N N . ARG B 1 28 ? -22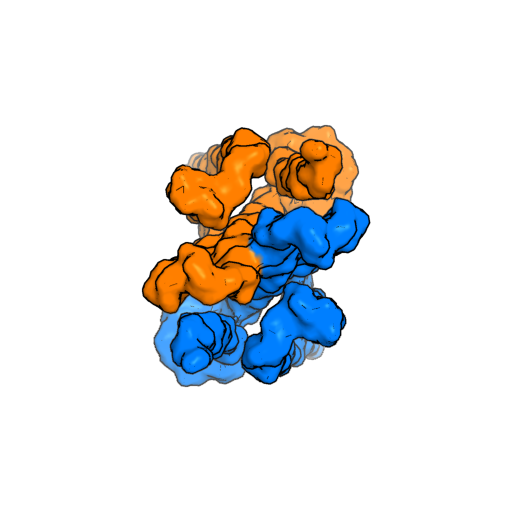.5 14.203 5.891 1 88.44 28 ARG B N 1
ATOM 1385 C CA . ARG B 1 28 ? -23.875 13.742 6.031 1 88.44 28 ARG B CA 1
ATOM 1386 C C . ARG B 1 28 ? -23.938 12.461 6.852 1 88.44 28 ARG B C 1
ATOM 1388 O O . ARG B 1 28 ? -25.031 11.945 7.133 1 88.44 28 ARG B O 1
ATOM 1395 N N . LEU B 1 29 ? -22.828 11.977 7.199 1 88.44 29 LEU B N 1
ATOM 1396 C CA . LEU B 1 29 ? -22.766 10.734 7.969 1 88.44 29 LEU B CA 1
ATOM 1397 C C . LEU B 1 29 ? -22.359 11.016 9.414 1 88.44 29 LEU B C 1
ATOM 1399 O O . LEU B 1 29 ? -21.188 11.328 9.68 1 88.44 29 LEU B O 1
ATOM 1403 N N . PRO B 1 30 ? -23.312 10.891 10.305 1 80.25 30 PRO B N 1
ATOM 1404 C CA . PRO B 1 30 ? -23.031 11.25 11.695 1 80.25 30 PRO B CA 1
ATOM 1405 C C . PRO B 1 30 ? -21.906 10.422 12.312 1 80.25 30 PRO B C 1
ATOM 1407 O O . PRO B 1 30 ? -21.078 10.953 13.039 1 80.25 30 PRO B O 1
ATOM 1410 N N . GLY B 1 31 ? -21.844 9.203 12.07 1 81.12 31 GLY B N 1
ATOM 1411 C CA . GLY B 1 31 ? -20.812 8.336 12.617 1 81.12 31 GLY B CA 1
ATOM 1412 C C . GLY B 1 31 ? -19.406 8.758 12.219 1 81.12 31 GLY B C 1
ATOM 1413 O O . GLY B 1 31 ? -18.484 8.711 13.039 1 81.12 31 GLY B O 1
ATOM 1414 N N . LEU B 1 32 ? -19.25 9.266 11.039 1 78.25 32 LEU B N 1
ATOM 1415 C CA . LEU B 1 32 ? -17.938 9.641 10.531 1 78.25 32 LEU B CA 1
ATOM 1416 C C . LEU B 1 32 ? -17.516 11 11.086 1 78.25 32 LEU B C 1
ATOM 1418 O O . LEU B 1 32 ? -16.328 11.211 11.359 1 78.25 32 LEU B O 1
ATOM 1422 N N . ARG B 1 33 ? -18.438 11.781 11.32 1 71.44 33 ARG B N 1
ATOM 1423 C CA . ARG B 1 33 ? -18.141 13.109 11.852 1 71.44 33 ARG B CA 1
ATOM 1424 C C . ARG B 1 33 ? -17.562 13.008 13.258 1 71.44 33 ARG B C 1
ATOM 1426 O O . ARG B 1 33 ? -16.781 13.867 13.68 1 71.44 33 ARG B O 1
ATOM 1433 N N . ALA B 1 34 ? -17.953 12.023 13.875 1 72.12 34 ALA B N 1
ATOM 1434 C CA . ALA B 1 34 ? -17.469 11.82 15.234 1 72.12 34 ALA B CA 1
ATOM 1435 C C . ALA B 1 34 ? -16 11.383 15.227 1 72.12 34 ALA B C 1
ATOM 1437 O O . ALA B 1 34 ? -15.273 11.617 16.203 1 72.12 34 ALA B O 1
ATOM 1438 N N . VAL B 1 35 ? -15.57 10.828 14.125 1 72.5 35 VAL B N 1
ATOM 1439 C CA . VAL B 1 35 ? -14.242 10.219 14.07 1 72.5 35 VAL B CA 1
ATOM 1440 C C . VAL B 1 35 ? -13.297 11.125 13.289 1 72.5 35 VAL B C 1
ATOM 1442 O O . VAL B 1 35 ? -12.125 11.258 13.656 1 72.5 35 VAL B O 1
ATOM 1445 N N . PHE B 1 36 ? -13.797 11.664 12.25 1 73.12 36 PHE B N 1
ATOM 1446 C CA . PHE B 1 36 ? -12.953 12.492 11.391 1 73.12 36 PHE B CA 1
ATOM 1447 C C . PHE B 1 36 ? -13.422 13.945 11.406 1 73.12 36 PHE B C 1
ATOM 1449 O O . PHE B 1 36 ? -14.602 14.227 11.18 1 73.12 36 PHE B O 1
ATOM 1456 N N . GLU B 1 37 ? -12.484 14.828 11.727 1 74.94 37 GLU B N 1
ATOM 1457 C CA . GLU B 1 37 ? -12.773 16.25 11.578 1 74.94 37 GLU B CA 1
ATOM 1458 C C . GLU B 1 37 ? -12.898 16.641 10.102 1 74.94 37 GLU B C 1
ATOM 1460 O O . GLU B 1 37 ? -12.203 16.078 9.25 1 74.94 37 GLU B O 1
ATOM 1465 N N . PRO B 1 38 ? -13.805 17.484 9.82 1 72.75 38 PRO B N 1
ATOM 1466 C CA . PRO B 1 38 ? -14 17.938 8.438 1 72.75 38 PRO B CA 1
ATOM 1467 C C . PRO B 1 38 ? -12.695 18.344 7.762 1 72.75 38 PRO B C 1
ATOM 1469 O O . PRO B 1 38 ? -12.516 18.109 6.562 1 72.75 38 PRO B O 1
ATOM 1472 N N . LYS B 1 39 ? -11.836 18.859 8.594 1 76.06 39 LYS B N 1
ATOM 1473 C CA . LYS B 1 39 ? -10.602 19.375 8.016 1 76.06 39 LYS B CA 1
ATOM 1474 C C . LYS B 1 39 ? -9.648 18.234 7.656 1 76.06 39 LYS B C 1
ATOM 1476 O O . LYS B 1 39 ? -8.711 18.438 6.871 1 76.06 39 LYS B O 1
ATOM 1481 N N . THR B 1 40 ? -9.961 17.047 8.086 1 87.12 40 THR B N 1
ATOM 1482 C CA . THR B 1 40 ? -8.992 15.977 7.91 1 87.12 40 THR B CA 1
ATOM 1483 C C . THR B 1 40 ? -9.578 14.852 7.059 1 87.12 40 THR B C 1
ATOM 1485 O O . THR B 1 40 ? -8.883 13.891 6.727 1 87.12 40 THR B O 1
ATOM 1488 N N . VAL B 1 41 ? -10.773 14.961 6.719 1 92.31 41 VAL B N 1
ATOM 1489 C CA . VAL B 1 41 ? -11.477 13.898 6.016 1 92.31 41 VAL B CA 1
ATOM 1490 C C . VAL B 1 41 ? -10.836 13.664 4.652 1 92.31 41 VAL B C 1
ATOM 1492 O O . VAL B 1 41 ? -10.625 12.523 4.242 1 92.31 41 VAL B O 1
ATOM 1495 N N . ALA B 1 42 ? -10.508 14.766 3.916 1 93.75 42 ALA B N 1
ATOM 1496 C CA . ALA B 1 42 ? -9.867 14.641 2.611 1 93.75 42 ALA B CA 1
ATOM 1497 C C . ALA B 1 42 ? -8.523 13.93 2.729 1 93.75 42 ALA B C 1
ATOM 1499 O O . ALA B 1 42 ? -8.195 13.062 1.909 1 93.75 42 ALA B O 1
ATOM 1500 N N . ARG B 1 43 ? -7.816 14.273 3.723 1 94.19 43 ARG B N 1
ATOM 1501 C CA . ARG B 1 43 ? -6.516 13.648 3.945 1 94.19 43 ARG B CA 1
ATOM 1502 C C . ARG B 1 43 ? -6.672 12.164 4.25 1 94.19 43 ARG B C 1
ATOM 1504 O O . ARG B 1 43 ? -5.852 11.344 3.824 1 94.19 43 ARG B O 1
ATOM 1511 N N . ALA B 1 44 ? -7.66 11.875 5.035 1 95.19 44 ALA B N 1
ATOM 1512 C CA . ALA B 1 44 ? -7.938 10.477 5.34 1 95.19 44 ALA B CA 1
ATOM 1513 C C . ALA B 1 44 ? -8.281 9.695 4.07 1 95.19 44 ALA B C 1
ATOM 1515 O O . ALA B 1 44 ? -7.848 8.555 3.902 1 95.19 44 ALA B O 1
ATOM 1516 N N . GLN B 1 45 ? -9.078 10.266 3.236 1 97.38 45 GLN B N 1
ATOM 1517 C CA . GLN B 1 45 ? -9.414 9.633 1.968 1 97.38 45 GLN B CA 1
ATOM 1518 C C . GLN B 1 45 ? -8.172 9.422 1.107 1 97.38 45 GLN B C 1
ATOM 1520 O O . GLN B 1 45 ? -7.992 8.359 0.512 1 97.38 45 GLN B O 1
ATOM 1525 N N . ILE B 1 46 ? -7.34 10.43 1.033 1 97.81 46 ILE B N 1
ATOM 1526 C CA . ILE B 1 46 ? -6.109 10.383 0.25 1 97.81 46 ILE B CA 1
ATOM 1527 C C . ILE B 1 46 ? -5.195 9.281 0.79 1 97.81 46 ILE B C 1
ATOM 1529 O O . ILE B 1 46 ? -4.645 8.492 0.022 1 97.81 46 ILE B O 1
ATOM 1533 N N . ALA B 1 47 ? -5.066 9.219 2.066 1 98 47 ALA B N 1
ATOM 1534 C CA . ALA B 1 47 ? -4.254 8.172 2.686 1 98 47 ALA B CA 1
ATOM 1535 C C . ALA B 1 47 ? -4.805 6.785 2.363 1 98 47 ALA B C 1
ATOM 1537 O O . ALA B 1 47 ? -4.039 5.859 2.084 1 98 47 ALA B O 1
ATOM 1538 N N . TYR B 1 48 ? -6.086 6.664 2.439 1 98.56 48 TYR B N 1
ATOM 1539 C CA . TYR B 1 48 ? -6.711 5.395 2.088 1 98.56 48 TYR B CA 1
ATOM 1540 C C . TYR B 1 48 ? -6.445 5.043 0.628 1 98.56 48 TYR B C 1
ATOM 1542 O O . TYR B 1 48 ? -6.086 3.904 0.313 1 98.56 48 TYR B O 1
ATOM 1550 N N . GLY B 1 49 ? -6.668 5.984 -0.253 1 98.81 49 GLY B N 1
ATOM 1551 C CA . GLY B 1 49 ? -6.383 5.773 -1.663 1 98.81 49 GLY B CA 1
ATOM 1552 C C . GLY B 1 49 ? -4.945 5.363 -1.928 1 98.81 49 GLY B C 1
ATOM 1553 O O . GLY B 1 49 ? -4.684 4.516 -2.781 1 98.81 49 GLY B O 1
ATOM 1554 N N . ALA B 1 50 ? -4.039 6.004 -1.224 1 98.81 50 ALA B N 1
ATOM 1555 C CA . ALA B 1 50 ? -2.629 5.645 -1.36 1 98.81 50 ALA B CA 1
ATOM 1556 C C . ALA B 1 50 ? -2.391 4.195 -0.952 1 98.81 50 ALA B C 1
ATOM 1558 O O . ALA B 1 50 ? -1.644 3.471 -1.615 1 98.81 50 ALA B O 1
ATOM 1559 N N . SER B 1 51 ? -2.99 3.762 0.148 1 98.81 51 SER B N 1
ATOM 1560 C CA . SER B 1 51 ? -2.863 2.375 0.584 1 98.81 51 SER B CA 1
ATOM 1561 C C . SER B 1 51 ? -3.398 1.413 -0.471 1 98.81 51 SER B C 1
ATOM 1563 O O . SER B 1 51 ? -2.783 0.379 -0.745 1 98.81 51 SER B O 1
ATOM 1565 N N . VAL B 1 52 ? -4.508 1.775 -1.037 1 98.81 52 VAL B N 1
ATOM 1566 C CA . VAL B 1 52 ? -5.121 0.924 -2.053 1 98.81 52 VAL B CA 1
ATOM 1567 C C . VAL B 1 52 ? -4.219 0.861 -3.285 1 98.81 52 VAL B C 1
ATOM 1569 O O . VAL B 1 52 ? -4.008 -0.214 -3.852 1 98.81 52 VAL B O 1
ATOM 1572 N N . LEU B 1 53 ? -3.738 2.012 -3.723 1 98.88 53 LEU B N 1
ATOM 1573 C CA . LEU B 1 53 ? -2.877 2.057 -4.898 1 98.88 53 LEU B CA 1
ATOM 1574 C C . LEU B 1 53 ? -1.639 1.189 -4.695 1 98.88 53 LEU B C 1
ATOM 1576 O O . LEU B 1 53 ? -1.244 0.443 -5.598 1 98.88 53 LEU B O 1
ATOM 1580 N N . SER B 1 54 ? -1.017 1.276 -3.539 1 98.94 54 SER B N 1
ATOM 1581 C CA . SER B 1 54 ? 0.149 0.451 -3.242 1 98.94 54 SER B CA 1
ATOM 1582 C C . SER B 1 54 ? -0.213 -1.03 -3.225 1 98.94 54 SER B C 1
ATOM 1584 O O . SER B 1 54 ? 0.533 -1.863 -3.744 1 98.94 54 SER B O 1
ATOM 1586 N N . PHE B 1 55 ? -1.328 -1.388 -2.639 1 98.88 55 PHE B N 1
ATOM 1587 C CA . PHE B 1 55 ? -1.865 -2.742 -2.59 1 98.88 55 PHE B CA 1
ATOM 1588 C C . PHE B 1 55 ? -1.953 -3.342 -3.988 1 98.88 55 PHE B C 1
ATOM 1590 O O . PHE B 1 55 ? -1.576 -4.496 -4.199 1 98.88 55 PHE B O 1
ATOM 1597 N N . LEU B 1 56 ? -2.43 -2.537 -4.926 1 98.62 56 LEU B N 1
ATOM 1598 C CA . LEU B 1 56 ? -2.604 -2.998 -6.297 1 98.62 56 LEU B CA 1
ATOM 1599 C C . LEU B 1 56 ? -1.263 -3.373 -6.918 1 98.62 56 LEU B C 1
ATOM 1601 O O . LEU B 1 56 ? -1.181 -4.316 -7.707 1 98.62 56 LEU B O 1
ATOM 1605 N N . GLY B 1 57 ? -0.222 -2.615 -6.617 1 98.44 57 GLY B N 1
ATOM 1606 C CA . GLY B 1 57 ? 1.11 -2.996 -7.059 1 98.44 57 GLY B CA 1
ATOM 1607 C C . GLY B 1 57 ? 1.563 -4.332 -6.504 1 98.44 57 GLY B C 1
ATOM 1608 O O . GLY B 1 57 ? 2.137 -5.148 -7.227 1 98.44 57 GLY B O 1
ATOM 1609 N N . GLY B 1 58 ? 1.299 -4.547 -5.203 1 98.19 58 GLY B N 1
ATOM 1610 C CA . GLY B 1 58 ? 1.665 -5.793 -4.547 1 98.19 58 GLY B CA 1
ATOM 1611 C C . GLY B 1 58 ? 1.044 -7.016 -5.195 1 98.19 58 GLY B C 1
ATOM 1612 O O . GLY B 1 58 ? 1.648 -8.086 -5.211 1 98.19 58 GLY B O 1
ATOM 1613 N N . ILE B 1 59 ? -0.127 -6.883 -5.699 1 96.75 59 ILE B N 1
ATOM 1614 C CA . ILE B 1 59 ? -0.816 -7.984 -6.367 1 96.75 59 ILE B CA 1
ATOM 1615 C C . ILE B 1 59 ? 0.052 -8.523 -7.5 1 96.75 59 ILE B C 1
ATOM 1617 O O . ILE B 1 59 ? 0.218 -9.742 -7.633 1 96.75 59 ILE B O 1
ATOM 1621 N N . HIS B 1 60 ? 0.632 -7.613 -8.266 1 96.06 60 HIS B N 1
ATOM 1622 C CA . HIS B 1 60 ? 1.441 -8.039 -9.406 1 96.06 60 HIS B CA 1
ATOM 1623 C C . HIS B 1 60 ? 2.752 -8.664 -8.945 1 96.06 60 HIS B C 1
ATOM 1625 O O . HIS B 1 60 ? 3.258 -9.594 -9.578 1 96.06 60 HIS B O 1
ATOM 1631 N N . TRP B 1 61 ? 3.26 -8.117 -7.918 1 94.62 61 TRP B N 1
ATOM 1632 C CA . TRP B 1 61 ? 4.434 -8.742 -7.32 1 94.62 61 TRP B CA 1
ATOM 1633 C C . TRP B 1 61 ? 4.129 -10.18 -6.898 1 94.62 61 TRP B C 1
ATOM 1635 O O . TRP B 1 61 ? 4.934 -11.086 -7.121 1 94.62 61 TRP B O 1
ATOM 1645 N N . GLY B 1 62 ? 3.021 -10.383 -6.234 1 93.19 62 GLY B N 1
ATOM 1646 C CA . GLY B 1 62 ? 2.598 -11.719 -5.84 1 93.19 62 GLY B CA 1
ATOM 1647 C C . GLY B 1 62 ? 2.441 -12.664 -7.016 1 93.19 62 GLY B C 1
ATOM 1648 O O . GLY B 1 62 ? 2.838 -13.828 -6.938 1 93.19 62 GLY B O 1
ATOM 1649 N N . TYR B 1 63 ? 1.902 -12.188 -8.086 1 89.69 63 TYR B N 1
ATOM 1650 C CA . TYR B 1 63 ? 1.78 -12.977 -9.305 1 89.69 63 TYR B CA 1
ATOM 1651 C C . TYR B 1 63 ? 3.15 -13.391 -9.828 1 89.69 63 TYR B C 1
ATOM 1653 O O . TYR B 1 63 ? 3.359 -14.555 -10.188 1 89.69 63 TYR B O 1
ATOM 1661 N N . ALA B 1 64 ? 3.982 -12.438 -9.891 1 88.88 64 ALA B N 1
ATOM 1662 C CA . ALA B 1 64 ? 5.316 -12.727 -10.406 1 88.88 64 ALA B CA 1
ATOM 1663 C C . ALA B 1 64 ? 6.035 -13.758 -9.547 1 88.88 64 ALA B C 1
ATOM 1665 O O . ALA B 1 64 ? 6.723 -14.641 -10.062 1 88.88 64 ALA B O 1
ATOM 1666 N N . MET B 1 65 ? 5.816 -13.68 -8.312 1 85.56 65 MET B N 1
ATOM 1667 C CA . MET B 1 65 ? 6.496 -14.562 -7.367 1 85.56 65 MET B CA 1
ATOM 1668 C C . MET B 1 65 ? 5.93 -15.977 -7.449 1 85.56 65 MET B C 1
ATOM 1670 O O . MET B 1 65 ? 6.648 -16.953 -7.215 1 85.56 65 MET B O 1
ATOM 1674 N N . ASN B 1 66 ? 4.68 -16.047 -7.707 1 79.25 66 ASN B N 1
ATOM 1675 C CA . ASN B 1 66 ? 3.992 -17.344 -7.711 1 79.25 66 ASN B CA 1
ATOM 1676 C C . ASN B 1 66 ? 4.059 -18 -9.086 1 79.25 66 ASN B C 1
ATOM 1678 O O . ASN B 1 66 ? 3.652 -19.156 -9.242 1 79.25 66 ASN B O 1
ATOM 1682 N N . CYS B 1 67 ? 4.43 -17.25 -10 1 65.31 67 CYS B N 1
ATOM 1683 C CA . CYS B 1 67 ? 4.426 -17.828 -11.336 1 65.31 67 CYS B CA 1
ATOM 1684 C C . CYS B 1 67 ? 5.422 -18.969 -11.438 1 65.31 67 CYS B C 1
ATOM 1686 O O . CYS B 1 67 ? 6.535 -18.875 -10.922 1 65.31 67 CYS B O 1
ATOM 1688 N N . GLN B 1 68 ? 4.75 -20 -11.742 1 56.91 68 GLN B N 1
ATOM 1689 C CA . GLN B 1 68 ? 5.602 -21.141 -12.102 1 56.91 68 GLN B CA 1
ATOM 1690 C C . GLN B 1 68 ? 6.43 -20.828 -13.344 1 56.91 68 GLN B C 1
ATOM 1692 O O . GLN B 1 68 ? 5.98 -20.109 -14.234 1 56.91 68 GLN B O 1
ATOM 1697 N N . ARG B 1 69 ? 7.816 -20.828 -13.211 1 54 69 ARG B N 1
ATOM 1698 C CA . ARG B 1 69 ? 8.852 -20.578 -14.195 1 54 69 ARG B CA 1
ATOM 1699 C C . ARG B 1 69 ? 8.359 -20.891 -15.609 1 54 69 ARG B C 1
ATOM 1701 O O . ARG B 1 69 ? 8.703 -20.188 -16.562 1 54 69 ARG B O 1
ATOM 1708 N N . ALA B 1 70 ? 7.438 -21.766 -15.703 1 55.47 70 ALA B N 1
ATOM 1709 C CA . ALA B 1 70 ? 7.137 -22.234 -17.062 1 55.47 70 ALA B CA 1
ATOM 1710 C C . ALA B 1 70 ? 6.191 -21.281 -17.766 1 55.47 70 ALA B C 1
ATOM 1712 O O . ALA B 1 70 ? 6.094 -21.297 -19 1 55.47 70 ALA B O 1
ATOM 1713 N N . SER B 1 71 ? 5.648 -20.234 -17.094 1 65.31 71 SER B N 1
ATOM 1714 C CA . SER B 1 71 ? 4.617 -19.438 -17.766 1 65.31 71 SER B CA 1
ATOM 1715 C C . SER B 1 71 ? 5.137 -18.062 -18.141 1 65.31 71 SER B C 1
ATOM 1717 O O . SER B 1 71 ? 4.613 -17.422 -19.062 1 65.31 71 SER B O 1
ATOM 1719 N N . MET B 1 72 ? 6.312 -17.703 -17.516 1 76.31 72 MET B N 1
ATOM 1720 C CA . MET B 1 72 ? 6.859 -16.391 -17.828 1 76.31 72 MET B CA 1
ATOM 1721 C C . MET B 1 72 ? 8.375 -16.438 -17.953 1 76.31 72 MET B C 1
ATOM 1723 O O . MET B 1 72 ? 9.039 -17.156 -17.203 1 76.31 72 MET B O 1
ATOM 1727 N N . THR B 1 73 ? 8.891 -15.781 -19 1 83.38 73 THR B N 1
ATOM 1728 C CA . THR B 1 73 ? 10.336 -15.633 -19.109 1 83.38 73 THR B CA 1
ATOM 1729 C C . THR B 1 73 ? 10.883 -14.797 -17.969 1 83.38 73 THR B C 1
ATOM 1731 O O . THR B 1 73 ? 10.133 -14.07 -17.297 1 83.38 73 THR B O 1
ATOM 1734 N N . PRO B 1 74 ? 12.141 -14.977 -17.703 1 84.12 74 PRO B N 1
ATOM 1735 C CA . PRO B 1 74 ? 12.75 -14.148 -16.672 1 84.12 74 PRO B CA 1
ATOM 1736 C C . PRO B 1 74 ? 12.547 -12.656 -16.906 1 84.12 74 PRO B C 1
ATOM 1738 O O . PRO B 1 74 ? 12.328 -11.898 -15.961 1 84.12 74 PRO B O 1
ATOM 1741 N N . ALA B 1 75 ? 12.641 -12.273 -18.156 1 86.88 75 ALA B N 1
ATOM 1742 C CA . ALA B 1 75 ? 12.453 -10.867 -18.5 1 86.88 75 ALA B CA 1
ATOM 1743 C C . ALA B 1 75 ? 11.031 -10.414 -18.203 1 86.88 75 ALA B C 1
ATOM 1745 O O . ALA B 1 75 ? 10.812 -9.297 -17.719 1 86.88 75 ALA B O 1
ATOM 1746 N N . GLN B 1 76 ? 10.086 -11.219 -18.5 1 87.75 76 GLN B N 1
ATOM 1747 C CA . GLN B 1 76 ? 8.68 -10.914 -18.219 1 87.75 76 GLN B CA 1
ATOM 1748 C C . GLN B 1 76 ? 8.438 -10.82 -16.719 1 87.75 76 GLN B C 1
ATOM 1750 O O . GLN B 1 76 ? 7.703 -9.945 -16.25 1 87.75 76 GLN B O 1
ATOM 1755 N N . MET B 1 77 ? 9.023 -11.672 -16.047 1 89.06 77 MET B N 1
ATOM 1756 C CA . MET B 1 77 ? 8.898 -11.656 -14.602 1 89.06 77 MET B CA 1
ATOM 1757 C C . MET B 1 77 ? 9.508 -10.383 -14.016 1 89.06 77 MET B C 1
ATOM 1759 O O . MET B 1 77 ? 8.898 -9.734 -13.164 1 89.06 77 MET B O 1
ATOM 1763 N N . ALA B 1 78 ? 10.672 -10.102 -14.461 1 91.81 78 ALA B N 1
ATOM 1764 C CA . ALA B 1 78 ? 11.352 -8.898 -13.992 1 91.81 78 ALA B CA 1
ATOM 1765 C C . ALA B 1 78 ? 10.516 -7.652 -14.258 1 91.81 78 ALA B C 1
ATOM 1767 O O . ALA B 1 78 ? 10.438 -6.754 -13.414 1 91.81 78 ALA B O 1
ATOM 1768 N N . THR B 1 79 ? 9.914 -7.594 -15.398 1 93.75 79 THR B N 1
ATOM 1769 C CA . THR B 1 79 ? 9.062 -6.473 -15.766 1 93.75 79 THR B CA 1
ATOM 1770 C C . THR B 1 79 ? 7.855 -6.383 -14.836 1 93.75 79 THR B C 1
ATOM 1772 O O . THR B 1 79 ? 7.457 -5.289 -14.43 1 93.75 79 THR B O 1
ATOM 1775 N N . ARG B 1 80 ? 7.293 -7.453 -14.453 1 94.31 80 ARG B N 1
ATOM 1776 C CA . ARG B 1 80 ? 6.125 -7.453 -13.578 1 94.31 80 ARG B CA 1
ATOM 1777 C C . ARG B 1 80 ? 6.508 -7.062 -12.156 1 94.31 80 ARG B C 1
ATOM 1779 O O . ARG B 1 80 ? 5.758 -6.363 -11.477 1 94.31 80 ARG B O 1
ATOM 1786 N N . TYR B 1 81 ? 7.68 -7.523 -11.727 1 94.75 81 TYR B N 1
ATOM 1787 C CA . TYR B 1 81 ? 8.188 -7.055 -10.445 1 94.75 81 TYR B CA 1
ATOM 1788 C C . TYR B 1 81 ? 8.352 -5.539 -10.438 1 94.75 81 TYR B C 1
ATOM 1790 O O . TYR B 1 81 ? 7.957 -4.867 -9.484 1 94.75 81 TYR B O 1
ATOM 1798 N N . ALA B 1 82 ? 8.945 -5.074 -11.492 1 95.69 82 ALA B N 1
ATOM 1799 C CA . ALA B 1 82 ? 9.172 -3.637 -11.609 1 95.69 82 ALA B CA 1
ATOM 1800 C C . ALA B 1 82 ? 7.855 -2.869 -11.602 1 95.69 82 ALA B C 1
ATOM 1802 O O . ALA B 1 82 ? 7.723 -1.855 -10.914 1 95.69 82 ALA B O 1
ATOM 1803 N N . TRP B 1 83 ? 6.871 -3.395 -12.344 1 96.75 83 TRP B N 1
ATOM 1804 C CA . TRP B 1 83 ? 5.555 -2.764 -12.336 1 96.75 83 TRP B CA 1
ATOM 1805 C C . TRP B 1 83 ? 4.941 -2.791 -10.945 1 96.75 83 TRP B C 1
ATOM 1807 O O . TRP B 1 83 ? 4.293 -1.827 -10.523 1 96.75 83 TRP B O 1
ATOM 1817 N N . GLY B 1 84 ? 5.152 -3.818 -10.234 1 97.12 84 GLY B N 1
ATOM 1818 C CA . GLY B 1 84 ? 4.578 -3.957 -8.906 1 97.12 84 GLY B CA 1
ATOM 1819 C C . GLY B 1 84 ? 5 -2.855 -7.953 1 97.12 84 GLY B C 1
ATOM 1820 O O . GLY B 1 84 ? 4.246 -2.482 -7.051 1 97.12 84 GLY B O 1
ATOM 1821 N N . VAL B 1 85 ? 6.148 -2.285 -8.188 1 97.81 85 VAL B N 1
ATOM 1822 C CA . VAL B 1 85 ? 6.715 -1.289 -7.285 1 97.81 85 VAL B CA 1
ATOM 1823 C C . VAL B 1 85 ? 6.203 0.1 -7.664 1 97.81 85 VAL B C 1
ATOM 1825 O O . VAL B 1 85 ? 6.051 0.968 -6.801 1 97.81 85 VAL B O 1
ATOM 1828 N N . ALA B 1 86 ? 5.852 0.318 -8.875 1 98.19 86 ALA B N 1
ATOM 1829 C CA . ALA B 1 86 ? 5.551 1.64 -9.414 1 98.19 86 ALA B CA 1
ATOM 1830 C C . ALA B 1 86 ? 4.336 2.254 -8.727 1 98.19 86 ALA B C 1
ATOM 1832 O O . ALA B 1 86 ? 4.383 3.404 -8.281 1 98.19 86 ALA B O 1
ATOM 1833 N N . PRO B 1 87 ? 3.236 1.518 -8.539 1 98.75 87 PRO B N 1
ATOM 1834 C CA . PRO B 1 87 ? 2.09 2.115 -7.852 1 98.75 87 PRO B CA 1
ATOM 1835 C C . PRO B 1 87 ? 2.41 2.52 -6.414 1 98.75 87 PRO B C 1
ATOM 1837 O O . PRO B 1 87 ? 1.861 3.502 -5.906 1 98.75 87 PRO B O 1
ATOM 1840 N N . SER B 1 88 ? 3.277 1.784 -5.766 1 98.69 88 SER B N 1
ATOM 1841 C CA . SER B 1 88 ? 3.656 2.105 -4.395 1 98.69 88 SER B CA 1
ATOM 1842 C C . SER B 1 88 ? 4.434 3.414 -4.324 1 98.69 88 SER B C 1
ATOM 1844 O O . SER B 1 88 ? 4.281 4.188 -3.377 1 98.69 88 SER B O 1
ATOM 1846 N N . LEU B 1 89 ? 5.258 3.652 -5.32 1 98.56 89 LEU B N 1
ATOM 1847 C CA . LEU B 1 89 ? 6.012 4.902 -5.371 1 98.56 89 LEU B CA 1
ATOM 1848 C C . LEU B 1 89 ? 5.082 6.082 -5.629 1 98.56 89 LEU B C 1
ATOM 1850 O O . LEU B 1 89 ? 5.27 7.16 -5.059 1 98.56 89 LEU B O 1
ATOM 1854 N N . LEU B 1 90 ? 4.105 5.867 -6.434 1 98.56 90 LEU B N 1
ATOM 1855 C CA . LEU B 1 90 ? 3.115 6.914 -6.664 1 98.56 90 LEU B CA 1
ATOM 1856 C C . LEU B 1 90 ? 2.289 7.168 -5.41 1 98.56 90 LEU B C 1
ATOM 1858 O O . LEU B 1 90 ? 1.954 8.312 -5.102 1 98.56 90 LEU B O 1
ATOM 1862 N N . ALA B 1 91 ? 1.901 6.094 -4.742 1 98.75 91 ALA B N 1
ATOM 1863 C CA . ALA B 1 91 ? 1.196 6.23 -3.473 1 98.75 91 ALA B CA 1
ATOM 1864 C C . ALA B 1 91 ? 2.008 7.059 -2.48 1 98.75 91 ALA B C 1
ATOM 1866 O O . ALA B 1 91 ? 1.477 7.973 -1.844 1 98.75 91 ALA B O 1
ATOM 1867 N N . TRP B 1 92 ? 3.266 6.719 -2.418 1 98.44 92 TRP B N 1
ATOM 1868 C CA . TRP B 1 92 ? 4.18 7.465 -1.559 1 98.44 92 TRP B CA 1
ATOM 1869 C C . TRP B 1 92 ? 4.23 8.93 -1.965 1 98.44 92 TRP B C 1
ATOM 1871 O O . TRP B 1 92 ? 4.145 9.82 -1.114 1 98.44 92 TRP B O 1
ATOM 1881 N N . GLN B 1 93 ? 4.363 9.242 -3.227 1 97.25 93 GLN B N 1
ATOM 1882 C CA . GLN B 1 93 ? 4.414 10.617 -3.727 1 97.25 93 GLN B CA 1
ATOM 1883 C C . GLN B 1 93 ? 3.123 11.367 -3.404 1 97.25 93 GLN B C 1
ATOM 1885 O O . GLN B 1 93 ? 3.158 12.547 -3.059 1 97.25 93 GLN B O 1
ATOM 1890 N N . ALA B 1 94 ? 2.01 10.719 -3.551 1 97.75 94 ALA B N 1
ATOM 1891 C CA . ALA B 1 94 ? 0.729 11.344 -3.23 1 97.75 94 ALA B CA 1
ATOM 1892 C C . ALA B 1 94 ? 0.685 11.789 -1.771 1 97.75 94 ALA B C 1
ATOM 1894 O O . ALA B 1 94 ? 0.213 12.883 -1.464 1 97.75 94 ALA B O 1
ATOM 1895 N N . MET B 1 95 ? 1.233 10.984 -0.905 1 96.44 95 MET B N 1
ATOM 1896 C CA . MET B 1 95 ? 1.243 11.32 0.515 1 96.44 95 MET B CA 1
ATOM 1897 C C . MET B 1 95 ? 2.244 12.438 0.801 1 96.44 95 MET B C 1
ATOM 1899 O O . MET B 1 95 ? 2.018 13.266 1.68 1 96.44 95 MET B O 1
ATOM 1903 N N . ALA B 1 96 ? 3.303 12.484 0.033 1 91.69 96 ALA B N 1
ATOM 1904 C CA . ALA B 1 96 ? 4.328 13.508 0.219 1 91.69 96 ALA B CA 1
ATOM 1905 C C . ALA B 1 96 ? 3.797 14.891 -0.156 1 91.69 96 ALA B C 1
ATOM 1907 O O . ALA B 1 96 ? 4.172 15.891 0.456 1 91.69 96 ALA B O 1
ATOM 1908 N N . VAL B 1 97 ? 2.938 14.953 -1.092 1 91.56 97 VAL B N 1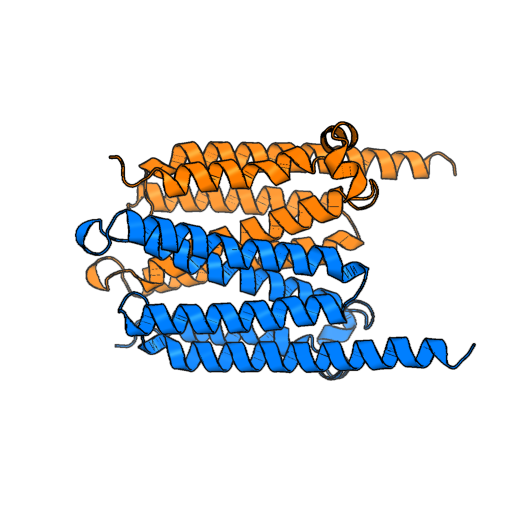
ATOM 1909 C CA . VAL B 1 97 ? 2.484 16.25 -1.577 1 91.56 97 VAL B CA 1
ATOM 1910 C C . VAL B 1 97 ? 1.196 16.656 -0.859 1 91.56 97 VAL B C 1
ATOM 1912 O O . VAL B 1 97 ? 0.762 17.797 -0.946 1 91.56 97 VAL B O 1
ATOM 1915 N N . THR B 1 98 ? 0.571 15.742 -0.16 1 89.62 98 THR B N 1
ATOM 1916 C CA . THR B 1 98 ? -0.729 15.945 0.468 1 89.62 98 THR B CA 1
ATOM 1917 C C . THR B 1 98 ? -0.704 17.172 1.376 1 89.62 98 THR B C 1
ATOM 1919 O O . THR B 1 98 ? -1.608 18.016 1.324 1 89.62 98 THR B O 1
ATOM 1922 N N . PRO B 1 99 ? 0.338 17.406 2.193 1 84.88 99 PRO B N 1
ATOM 1923 C CA . PRO B 1 99 ? 0.342 18.578 3.068 1 84.88 99 PRO B CA 1
ATOM 1924 C C . PRO B 1 99 ? 0.383 19.891 2.291 1 84.88 99 PRO B C 1
ATOM 1926 O O . PRO B 1 99 ? -0.054 20.922 2.797 1 84.88 99 PRO B O 1
ATOM 1929 N N . THR B 1 100 ? 0.837 19.828 1.113 1 87.44 100 THR B N 1
ATOM 1930 C CA . THR B 1 100 ? 0.997 21.047 0.336 1 87.44 100 THR B CA 1
ATOM 1931 C C . THR B 1 100 ? -0.2 21.266 -0.587 1 87.44 100 THR B C 1
ATOM 1933 O O . THR B 1 100 ? -0.585 22.406 -0.858 1 87.44 100 THR B O 1
ATOM 1936 N N . SER B 1 101 ? -0.727 20.219 -1.072 1 93.31 101 SER B N 1
ATOM 1937 C CA . SER B 1 101 ? -1.848 20.328 -1.999 1 93.31 101 SER B CA 1
ATOM 1938 C C . SER B 1 101 ? -2.676 19.047 -2.027 1 93.31 101 SER B C 1
ATOM 1940 O O . SER B 1 101 ? -2.246 18.047 -2.588 1 93.31 101 SER B O 1
ATOM 1942 N N . GLU B 1 102 ? -3.846 19.094 -1.562 1 94.19 102 GLU B N 1
ATOM 1943 C CA . GLU B 1 102 ? -4.766 17.953 -1.621 1 94.19 102 GLU B CA 1
ATOM 1944 C C . GLU B 1 102 ? -5.199 17.672 -3.057 1 94.19 102 GLU B C 1
ATOM 1946 O O . GLU B 1 102 ? -5.387 16.516 -3.436 1 94.19 102 GLU B O 1
ATOM 1951 N N . VAL B 1 103 ? -5.324 18.75 -3.83 1 96.31 103 VAL B N 1
ATOM 1952 C CA . VAL B 1 103 ? -5.742 18.609 -5.219 1 96.31 103 VAL B CA 1
ATOM 1953 C C . VAL B 1 103 ? -4.691 17.828 -6 1 96.31 103 VAL B C 1
ATOM 1955 O O . VAL B 1 103 ? -5.023 16.891 -6.746 1 96.31 103 VAL B O 1
ATOM 1958 N N . ALA B 1 104 ? -3.455 18.188 -5.816 1 96.94 104 ALA B N 1
ATOM 1959 C CA . ALA B 1 104 ? -2.365 17.469 -6.48 1 96.94 104 ALA B CA 1
ATOM 1960 C C . ALA B 1 104 ? -2.314 16.016 -6.043 1 96.94 104 ALA B C 1
ATOM 1962 O O . ALA B 1 104 ? -2.062 15.125 -6.859 1 96.94 104 ALA B O 1
ATOM 1963 N N . ALA B 1 105 ? -2.49 15.781 -4.762 1 97.81 105 ALA B N 1
ATOM 1964 C CA . ALA B 1 105 ? -2.498 14.414 -4.242 1 97.81 105 ALA B CA 1
ATOM 1965 C C . ALA B 1 105 ? -3.615 13.594 -4.875 1 97.81 105 ALA B C 1
ATOM 1967 O O . ALA B 1 105 ? -3.396 12.453 -5.297 1 97.81 105 ALA B O 1
ATOM 1968 N N . CYS B 1 106 ? -4.793 14.148 -4.941 1 98.31 106 CYS B N 1
ATOM 1969 C CA . CYS B 1 106 ? -5.918 13.484 -5.586 1 98.31 106 CYS B CA 1
ATOM 1970 C C . CYS B 1 106 ? -5.602 13.172 -7.047 1 98.31 106 CYS B C 1
ATOM 1972 O O . CYS B 1 106 ? -5.879 12.07 -7.523 1 98.31 106 CYS B O 1
ATOM 1974 N N . GLY B 1 107 ? -5.062 14.188 -7.727 1 98.38 107 GLY B N 1
ATOM 1975 C CA . GLY B 1 107 ? -4.684 13.969 -9.117 1 98.38 107 GLY B CA 1
ATOM 1976 C C . GLY B 1 107 ? -3.719 12.812 -9.297 1 98.38 107 GLY B C 1
ATOM 1977 O O . GLY B 1 107 ? -3.887 11.992 -10.203 1 98.38 107 GLY B O 1
ATOM 1978 N N . THR B 1 108 ? -2.678 12.75 -8.461 1 98.62 108 THR B N 1
ATOM 1979 C CA . THR B 1 108 ? -1.701 11.664 -8.492 1 98.62 108 THR B CA 1
ATOM 1980 C C . THR B 1 108 ? -2.385 10.32 -8.289 1 98.62 108 THR B C 1
ATOM 1982 O O . THR B 1 108 ? -2.096 9.359 -9 1 98.62 108 THR B O 1
ATOM 1985 N N . LEU B 1 109 ? -3.283 10.242 -7.332 1 98.88 109 LEU B N 1
ATOM 1986 C CA . LEU B 1 109 ? -3.973 8.992 -7.039 1 98.88 109 LEU B CA 1
ATOM 1987 C C . LEU B 1 109 ? -4.906 8.609 -8.18 1 98.88 109 LEU B C 1
ATOM 1989 O O . LEU B 1 109 ? -4.984 7.434 -8.555 1 98.88 109 LEU B O 1
ATOM 1993 N N . ILE B 1 110 ? -5.637 9.547 -8.703 1 98.88 110 ILE B N 1
ATOM 1994 C CA . ILE B 1 110 ? -6.52 9.281 -9.828 1 98.88 110 ILE B CA 1
ATOM 1995 C C . ILE B 1 110 ? -5.711 8.727 -11.008 1 98.88 110 ILE B C 1
ATOM 1997 O O . ILE B 1 110 ? -6.07 7.703 -11.586 1 98.88 110 ILE B O 1
ATOM 2001 N N . GLY B 1 111 ? -4.676 9.453 -11.367 1 98.75 111 GLY B N 1
ATOM 2002 C CA . GLY B 1 111 ? -3.805 8.969 -12.43 1 98.75 111 GLY B CA 1
ATOM 2003 C C . GLY B 1 111 ? -3.232 7.594 -12.156 1 98.75 111 GLY B C 1
ATOM 2004 O O . GLY B 1 111 ? -3.195 6.742 -13.047 1 98.75 111 GLY B O 1
ATOM 2005 N N . GLY B 1 112 ? -2.76 7.375 -10.93 1 98.88 112 GLY B N 1
ATOM 2006 C CA . GLY B 1 112 ? -2.201 6.086 -10.539 1 98.88 112 GLY B CA 1
ATOM 2007 C C . GLY B 1 112 ? -3.211 4.957 -10.609 1 98.88 112 GLY B C 1
ATOM 2008 O O . GLY B 1 112 ? -2.898 3.865 -11.086 1 98.88 112 GLY B O 1
ATOM 2009 N N . LEU B 1 113 ? -4.379 5.207 -10.094 1 98.81 113 LEU B N 1
ATOM 2010 C CA . LEU B 1 113 ? -5.426 4.191 -10.109 1 98.81 113 LEU B CA 1
ATOM 2011 C C . LEU B 1 113 ? -5.836 3.861 -11.539 1 98.81 113 LEU B C 1
ATOM 2013 O O . LEU B 1 113 ? -6.043 2.693 -11.883 1 98.81 113 LEU B O 1
ATOM 2017 N N . ALA B 1 114 ? -5.969 4.863 -12.367 1 98.62 114 ALA B N 1
ATOM 2018 C CA . ALA B 1 114 ? -6.301 4.648 -13.773 1 98.62 114 ALA B CA 1
ATOM 2019 C C . ALA B 1 114 ? -5.203 3.855 -14.477 1 98.62 114 ALA B C 1
ATOM 2021 O O . ALA B 1 114 ? -5.492 2.93 -15.242 1 98.62 114 ALA B O 1
ATOM 2022 N N . MET B 1 115 ? -3.998 4.277 -14.273 1 98.56 115 MET B N 1
ATOM 2023 C CA . MET B 1 115 ? -2.865 3.557 -14.852 1 98.56 115 MET B CA 1
ATOM 2024 C C . MET B 1 115 ? -2.863 2.098 -14.398 1 98.56 115 MET B C 1
ATOM 2026 O O . MET B 1 115 ? -2.625 1.197 -15.211 1 98.56 115 MET B O 1
ATOM 2030 N N . ALA B 1 116 ? -3.066 1.867 -13.141 1 98.62 116 ALA B N 1
ATOM 2031 C CA . ALA B 1 116 ? -3.107 0.504 -12.617 1 98.62 116 ALA B CA 1
ATOM 2032 C C . ALA B 1 116 ? -4.203 -0.311 -13.297 1 98.62 116 ALA B C 1
ATOM 2034 O O . ALA B 1 116 ? -3.998 -1.479 -13.633 1 98.62 116 ALA B O 1
ATOM 2035 N N . ALA B 1 117 ? -5.359 0.285 -13.477 1 98.38 117 ALA B N 1
ATOM 2036 C CA . ALA B 1 117 ? -6.441 -0.407 -14.172 1 98.38 117 ALA B CA 1
ATOM 2037 C C . ALA B 1 117 ? -6.051 -0.733 -15.609 1 98.38 117 ALA B C 1
ATOM 2039 O O . ALA B 1 117 ? -6.383 -1.805 -16.125 1 98.38 117 ALA B O 1
ATOM 2040 N N . GLY B 1 118 ? -5.418 0.221 -16.25 1 98.44 118 GLY B N 1
ATOM 2041 C CA . GLY B 1 118 ? -4.934 -0.029 -17.609 1 98.44 118 GLY B CA 1
ATOM 2042 C C . GLY B 1 118 ? -3.961 -1.189 -17.688 1 98.44 118 GLY B C 1
ATOM 2043 O O . GLY B 1 118 ? -4.086 -2.055 -18.562 1 98.44 118 GLY B O 1
ATOM 2044 N N . VAL B 1 119 ? -3.045 -1.239 -16.812 1 98.12 119 VAL B N 1
ATOM 2045 C CA . VAL B 1 119 ? -2.047 -2.305 -16.797 1 98.12 119 VAL B CA 1
ATOM 2046 C C . VAL B 1 119 ? -2.713 -3.633 -16.453 1 98.12 119 VAL B C 1
ATOM 2048 O O . VAL B 1 119 ? -2.377 -4.672 -17.031 1 98.12 119 VAL B O 1
ATOM 2051 N N . ASP B 1 120 ? -3.617 -3.59 -15.414 1 97.5 120 ASP B N 1
ATOM 2052 C CA . ASP B 1 120 ? -4.387 -4.793 -15.125 1 97.5 120 ASP B CA 1
ATOM 2053 C C . ASP B 1 120 ? -5.07 -5.324 -16.375 1 97.5 120 ASP B C 1
ATOM 2055 O O . ASP B 1 120 ? -5.129 -6.539 -16.594 1 97.5 120 ASP B O 1
ATOM 2059 N N . THR B 1 121 ? -5.613 -4.426 -17.203 1 97.75 121 THR B N 1
ATOM 2060 C CA . THR B 1 121 ? -6.285 -4.809 -18.438 1 97.75 121 THR B CA 1
ATOM 2061 C C . THR B 1 121 ? -5.316 -5.492 -19.391 1 97.75 121 THR B C 1
ATOM 2063 O O . THR B 1 121 ? -5.641 -6.527 -19.984 1 97.75 121 THR B O 1
ATOM 2066 N N . LEU B 1 122 ? -4.168 -4.926 -19.562 1 96.75 122 LEU B N 1
ATOM 2067 C CA . LEU B 1 122 ? -3.162 -5.512 -20.438 1 96.75 122 LEU B CA 1
ATOM 2068 C C . LEU B 1 122 ? -2.787 -6.918 -19.969 1 96.75 122 LEU B C 1
ATOM 2070 O O . LEU B 1 122 ? -2.676 -7.836 -20.781 1 96.75 122 LEU B O 1
ATOM 2074 N N . TYR B 1 123 ? -2.6 -7.074 -18.734 1 94.88 123 TYR B N 1
ATOM 2075 C CA . TYR B 1 123 ? -2.258 -8.391 -18.203 1 94.88 123 TYR B CA 1
ATOM 2076 C C . TYR B 1 123 ? -3.434 -9.352 -18.328 1 94.88 123 TYR B C 1
ATOM 2078 O O . TYR B 1 123 ? -3.242 -10.547 -18.562 1 94.88 123 TYR B O 1
ATOM 2086 N N . ALA B 1 124 ? -4.609 -8.852 -18.141 1 94.12 124 ALA B N 1
ATOM 2087 C CA . ALA B 1 124 ? -5.785 -9.695 -18.312 1 94.12 124 ALA B CA 1
ATOM 2088 C C . ALA B 1 124 ? -5.895 -10.195 -19.75 1 94.12 124 ALA B C 1
ATOM 2090 O O . ALA B 1 124 ? -6.191 -11.375 -19.984 1 94.12 124 ALA B O 1
ATOM 2091 N N . ILE B 1 125 ? -5.684 -9.328 -20.703 1 95.31 125 ILE B N 1
ATOM 2092 C CA . ILE B 1 125 ? -5.719 -9.68 -22.109 1 95.31 125 ILE B CA 1
ATOM 2093 C C . ILE B 1 125 ? -4.684 -10.766 -22.391 1 95.31 125 ILE B C 1
ATOM 2095 O O . ILE B 1 125 ? -4.945 -11.695 -23.156 1 95.31 125 ILE B O 1
ATOM 2099 N N . GLY B 1 126 ? -3.559 -10.734 -21.766 1 91.88 126 GLY B N 1
ATOM 2100 C CA . GLY B 1 126 ? -2.482 -11.68 -22 1 91.88 126 GLY B CA 1
ATOM 2101 C C . GLY B 1 126 ? -2.609 -12.938 -21.156 1 91.88 126 GLY B C 1
ATOM 2102 O O . GLY B 1 126 ? -1.761 -13.828 -21.219 1 91.88 126 GLY B O 1
ATOM 2103 N N . GLY B 1 127 ? -3.605 -13.039 -20.297 1 89.19 127 GLY B N 1
ATOM 2104 C CA . GLY B 1 127 ? -3.85 -14.227 -19.5 1 89.19 127 GLY B CA 1
ATOM 2105 C C . GLY B 1 127 ? -3.137 -14.203 -18.156 1 89.19 127 GLY B C 1
ATOM 2106 O O . GLY B 1 127 ? -3.117 -15.203 -17.438 1 89.19 127 GLY B O 1
ATOM 2107 N N . GLY B 1 128 ? -2.484 -13.094 -17.844 1 88.94 128 GLY B N 1
ATOM 2108 C CA . GLY B 1 128 ? -1.71 -12.984 -16.625 1 88.94 128 GLY B CA 1
ATOM 2109 C C . GLY B 1 128 ? -2.494 -12.375 -15.469 1 88.94 128 GLY B C 1
ATOM 2110 O O . GLY B 1 128 ? -1.925 -12.047 -14.43 1 88.94 128 GLY B O 1
ATOM 2111 N N . TYR B 1 129 ? -3.697 -12.102 -15.68 1 90.06 129 TYR B N 1
ATOM 2112 C CA . TYR B 1 129 ? -4.633 -11.547 -14.711 1 90.06 129 TYR B CA 1
ATOM 2113 C C . TYR B 1 129 ? -6.047 -12.055 -14.961 1 90.06 129 TYR B C 1
ATOM 2115 O O . TYR B 1 129 ? -6.465 -12.195 -16.109 1 90.06 129 TYR B O 1
ATOM 2123 N N . PRO B 1 130 ? -6.777 -12.445 -13.898 1 89.81 130 PRO B N 1
ATOM 2124 C CA . PRO B 1 130 ? -8.094 -13.055 -14.109 1 89.81 130 PRO B CA 1
ATOM 2125 C C . PRO B 1 130 ? -9.086 -12.094 -14.766 1 89.81 130 PRO B C 1
ATOM 2127 O O . PRO B 1 130 ? -9.469 -11.094 -14.156 1 89.81 130 PRO B O 1
ATOM 2130 N N . LYS B 1 131 ? -9.633 -12.516 -15.852 1 92.44 131 LYS B N 1
ATOM 2131 C CA . LYS B 1 131 ? -10.594 -11.703 -16.594 1 92.44 131 LYS B CA 1
ATOM 2132 C C . LYS B 1 131 ? -11.891 -11.539 -15.812 1 92.44 131 LYS B C 1
ATOM 2134 O O . LYS B 1 131 ? -12.562 -10.508 -15.914 1 92.44 131 LYS B O 1
ATOM 2139 N N . TRP B 1 132 ? -12.203 -12.523 -15.062 1 89.31 132 TRP B N 1
ATOM 2140 C CA . TRP B 1 132 ? -13.461 -12.508 -14.32 1 89.31 132 TRP B CA 1
ATOM 2141 C C . TRP B 1 132 ? -13.477 -11.375 -13.305 1 89.31 132 TRP B C 1
ATOM 2143 O O . TRP B 1 132 ? -14.547 -10.953 -12.844 1 89.31 132 TRP B O 1
ATOM 2153 N N . MET B 1 133 ? -12.344 -10.859 -12.922 1 91.31 133 MET B N 1
ATOM 2154 C CA . MET B 1 133 ? -12.258 -9.828 -11.891 1 91.31 133 MET B CA 1
ATOM 2155 C C . MET B 1 133 ? -12.328 -8.438 -12.516 1 91.31 133 MET B C 1
ATOM 2157 O O . MET B 1 133 ? -12.555 -7.449 -11.82 1 91.31 133 MET B O 1
ATOM 2161 N N . MET B 1 134 ? -12.242 -8.344 -13.836 1 95.62 134 MET B N 1
ATOM 2162 C CA . MET B 1 134 ? -11.992 -7.062 -14.484 1 95.62 134 MET B CA 1
ATOM 2163 C C . MET B 1 134 ? -13.219 -6.16 -14.391 1 95.62 134 MET B C 1
ATOM 2165 O O . MET B 1 134 ? -13.102 -4.961 -14.148 1 95.62 134 MET B O 1
ATOM 2169 N N . PRO B 1 135 ? -14.453 -6.676 -14.555 1 95.94 135 PRO B N 1
ATOM 2170 C CA . PRO B 1 135 ? -15.602 -5.785 -14.391 1 95.94 135 PRO B CA 1
ATOM 2171 C C . PRO B 1 135 ? -15.656 -5.137 -13.008 1 95.94 135 PRO B C 1
ATOM 2173 O O . PRO B 1 135 ? -15.906 -3.934 -12.898 1 95.94 135 PRO B O 1
ATOM 2176 N N . THR B 1 136 ? -15.445 -5.918 -12.031 1 95.38 136 THR B N 1
ATOM 2177 C CA . THR B 1 136 ? -15.398 -5.391 -10.68 1 95.38 136 THR B CA 1
ATOM 2178 C C . THR B 1 136 ? -14.242 -4.402 -10.523 1 95.38 136 THR B C 1
ATOM 2180 O O . THR B 1 136 ? -14.414 -3.33 -9.938 1 95.38 136 THR B O 1
ATOM 2183 N N . ARG B 1 137 ? -13.141 -4.727 -11.109 1 95.88 137 ARG B N 1
ATOM 2184 C CA . ARG B 1 137 ? -11.953 -3.881 -11.062 1 95.88 137 ARG B CA 1
ATOM 2185 C C . ARG B 1 137 ? -12.227 -2.512 -11.672 1 95.88 137 ARG B C 1
ATOM 2187 O O . ARG B 1 137 ? -11.836 -1.486 -11.109 1 95.88 137 ARG B O 1
ATOM 2194 N N . TYR B 1 138 ? -12.859 -2.465 -12.75 1 98.12 138 TYR B N 1
ATOM 2195 C CA . TYR B 1 138 ? -13.172 -1.21 -13.422 1 98.12 138 TYR B CA 1
ATOM 2196 C C . TYR B 1 138 ? -14.172 -0.392 -12.609 1 98.12 138 TYR B C 1
ATOM 2198 O O . TYR B 1 138 ? -14.023 0.825 -12.477 1 98.12 138 TYR B O 1
ATOM 2206 N N . ALA B 1 139 ? -15.188 -1.035 -12.109 1 98.19 139 ALA B N 1
ATOM 2207 C CA . ALA B 1 139 ? -16.203 -0.352 -11.312 1 98.19 139 ALA B CA 1
ATOM 2208 C C . ALA B 1 139 ? -15.586 0.267 -10.062 1 98.19 139 ALA B C 1
ATOM 2210 O O . ALA B 1 139 ? -15.914 1.401 -9.695 1 98.19 139 ALA B O 1
ATOM 2211 N N . LEU B 1 140 ? -14.758 -0.431 -9.445 1 98.25 140 LEU B N 1
ATOM 2212 C CA . LEU B 1 140 ? -14.117 0.051 -8.227 1 98.25 140 LEU B CA 1
ATOM 2213 C C . LEU B 1 140 ? -13.18 1.219 -8.531 1 98.25 140 LEU B C 1
ATOM 2215 O O . LEU B 1 140 ? -13.133 2.191 -7.777 1 98.25 140 LEU B O 1
ATOM 2219 N N . THR B 1 141 ? -12.422 1.101 -9.625 1 98.75 141 THR B N 1
ATOM 2220 C CA . THR B 1 141 ? -11.555 2.197 -10.047 1 98.75 141 THR B CA 1
ATOM 2221 C C . THR B 1 141 ? -12.375 3.447 -10.352 1 98.75 141 THR B C 1
ATOM 2223 O O . THR B 1 141 ? -12.031 4.547 -9.914 1 98.75 141 THR B O 1
ATOM 2226 N N . ALA B 1 142 ? -13.445 3.271 -11.055 1 98.75 142 ALA B N 1
ATOM 2227 C CA . ALA B 1 142 ? -14.312 4.398 -11.391 1 98.75 142 ALA B CA 1
ATOM 2228 C C . ALA B 1 142 ? -14.859 5.059 -10.125 1 98.75 142 ALA B C 1
ATOM 2230 O O . ALA B 1 142 ? -14.891 6.289 -10.031 1 98.75 142 ALA B O 1
ATOM 2231 N N . THR B 1 143 ? -15.289 4.289 -9.203 1 98.69 143 THR B N 1
ATOM 2232 C CA . THR B 1 143 ? -15.844 4.797 -7.949 1 98.69 143 THR B CA 1
ATOM 2233 C C . THR B 1 143 ? -14.789 5.566 -7.168 1 98.69 143 THR B C 1
ATOM 2235 O O . THR B 1 143 ? -15.047 6.672 -6.684 1 98.69 143 THR B O 1
ATOM 2238 N N . ALA B 1 144 ? -13.641 4.984 -7.035 1 98.75 144 ALA B N 1
ATOM 2239 C CA . ALA B 1 144 ? -12.555 5.645 -6.32 1 98.75 144 ALA B CA 1
ATOM 2240 C C . ALA B 1 144 ? -12.18 6.965 -6.984 1 98.75 144 ALA B C 1
ATOM 2242 O O . ALA B 1 144 ? -12.047 7.992 -6.309 1 98.75 144 ALA B O 1
ATOM 2243 N N . CYS B 1 145 ? -12.031 6.918 -8.305 1 98.81 145 CYS B N 1
ATOM 2244 C CA . CYS B 1 145 ? -11.648 8.117 -9.047 1 98.81 145 CYS B CA 1
ATOM 2245 C C . CYS B 1 145 ? -12.727 9.188 -8.93 1 98.81 145 CYS B C 1
ATOM 2247 O O . CYS B 1 145 ? -12.422 10.367 -8.727 1 98.81 145 CYS B O 1
ATOM 2249 N N . ALA B 1 146 ? -13.969 8.797 -9.07 1 98.56 146 ALA B N 1
ATOM 2250 C CA . ALA B 1 146 ? -15.055 9.758 -8.938 1 98.56 146 ALA B CA 1
ATOM 2251 C C . ALA B 1 146 ? -15.055 10.406 -7.559 1 98.56 146 ALA B C 1
ATOM 2253 O O . ALA B 1 146 ? -15.281 11.617 -7.434 1 98.56 146 ALA B O 1
ATOM 2254 N N . SER B 1 147 ? -14.812 9.672 -6.508 1 98.5 147 SER B N 1
ATOM 2255 C CA . SER B 1 147 ? -14.758 10.188 -5.145 1 98.5 147 SER B CA 1
ATOM 2256 C C . SER B 1 147 ? -13.602 11.164 -4.965 1 98.5 147 SER B C 1
ATOM 2258 O O . SER B 1 147 ? -13.766 12.219 -4.344 1 98.5 147 SER B O 1
ATOM 2260 N N . LEU B 1 148 ? -12.469 10.828 -5.527 1 98.5 148 LEU B N 1
ATOM 2261 C CA . LEU B 1 148 ? -11.297 11.688 -5.418 1 98.5 148 LEU B CA 1
ATOM 2262 C C . LEU B 1 148 ? -11.484 12.977 -6.211 1 98.5 148 LEU B C 1
ATOM 2264 O O . LEU B 1 148 ? -11.008 14.039 -5.805 1 98.5 148 LEU B O 1
ATOM 2268 N N . VAL B 1 149 ? -12.141 12.852 -7.391 1 98.25 149 VAL B N 1
ATOM 2269 C CA . VAL B 1 149 ? -12.461 14.039 -8.172 1 98.25 149 VAL B CA 1
ATOM 2270 C C . VAL B 1 149 ? -13.344 14.977 -7.355 1 98.25 149 VAL B C 1
ATOM 2272 O O . VAL B 1 149 ? -13.102 16.188 -7.316 1 98.25 149 VAL B O 1
ATOM 2275 N N . ALA B 1 150 ? -14.352 14.438 -6.723 1 96.94 150 ALA B N 1
ATOM 2276 C CA . ALA B 1 150 ? -15.234 15.242 -5.883 1 96.94 150 ALA B CA 1
ATOM 2277 C C . ALA B 1 150 ? -14.453 15.93 -4.766 1 96.94 150 ALA B C 1
ATOM 2279 O O . ALA B 1 150 ? -14.695 17.109 -4.461 1 96.94 150 ALA B O 1
ATOM 2280 N N . THR B 1 151 ? -13.555 15.227 -4.203 1 96.44 151 THR B N 1
ATOM 2281 C CA . THR B 1 151 ? -12.727 15.789 -3.143 1 96.44 151 THR B CA 1
ATOM 2282 C C . THR B 1 151 ? -11.828 16.906 -3.689 1 96.44 151 THR B C 1
ATOM 2284 O O . THR B 1 151 ? -11.695 17.953 -3.07 1 96.44 151 THR B O 1
ATOM 2287 N N . ALA B 1 152 ? -11.195 16.656 -4.824 1 95.62 152 ALA B N 1
ATOM 2288 C CA . ALA B 1 152 ? -10.305 17.625 -5.434 1 95.62 152 ALA B CA 1
ATOM 2289 C C . ALA B 1 152 ? -11.047 18.922 -5.77 1 95.62 152 ALA B C 1
ATOM 2291 O O . ALA B 1 152 ? -10.492 20.016 -5.648 1 95.62 152 ALA B O 1
ATOM 2292 N N . PHE B 1 153 ? -12.219 18.844 -6.203 1 91.81 153 PHE B N 1
ATOM 2293 C CA . PHE B 1 153 ? -13.008 20 -6.602 1 91.81 153 PHE B CA 1
ATOM 2294 C C . PHE B 1 153 ? -13.398 20.828 -5.387 1 91.81 153 PHE B C 1
ATOM 2296 O O . PHE B 1 153 ? -13.477 22.062 -5.469 1 91.81 153 PHE B O 1
ATOM 2303 N N . ARG B 1 154 ? -13.688 20.203 -4.285 1 83.12 154 ARG B N 1
ATOM 2304 C CA . ARG B 1 154 ? -13.945 20.953 -3.061 1 83.12 154 ARG B CA 1
ATOM 2305 C C . ARG B 1 154 ? -12.711 21.734 -2.619 1 83.12 154 ARG B C 1
ATOM 2307 O O . ARG B 1 154 ? -12.82 22.859 -2.139 1 83.12 154 ARG B O 1
ATOM 2314 N N . GLY B 1 155 ? -11.602 21.047 -2.678 1 66 155 GLY B N 1
ATOM 2315 C CA . GLY B 1 155 ? -10.352 21.688 -2.314 1 66 155 GLY B CA 1
ATOM 2316 C C . GLY B 1 155 ? -10.031 22.906 -3.166 1 66 155 GLY B C 1
ATOM 2317 O O . GLY B 1 155 ? -9.445 23.875 -2.68 1 66 155 GLY B O 1
ATOM 2318 N N . VAL B 1 156 ? -10.383 22.922 -4.371 1 67.5 156 VAL B N 1
ATOM 2319 C CA . VAL B 1 156 ? -10.188 24.047 -5.273 1 67.5 156 VAL B CA 1
ATOM 2320 C C . VAL B 1 156 ? -11.094 25.203 -4.863 1 67.5 156 VAL B C 1
ATOM 2322 O O . VAL B 1 156 ? -10.68 26.359 -4.867 1 67.5 156 VAL B O 1
ATOM 2325 N N . ASN B 1 157 ? -12.258 24.875 -4.434 1 63 157 ASN B N 1
ATOM 2326 C CA . ASN B 1 157 ? -13.227 25.906 -4.059 1 63 157 ASN B CA 1
ATOM 2327 C C . ASN B 1 157 ? -12.883 26.531 -2.715 1 63 157 ASN B C 1
ATOM 2329 O O . ASN B 1 157 ? -13.125 27.734 -2.508 1 63 157 ASN B O 1
ATOM 2333 N N . ASP B 1 158 ? -12.359 25.766 -1.856 1 60.75 158 ASP B N 1
ATOM 2334 C CA . ASP B 1 158 ? -11.969 26.312 -0.559 1 60.75 158 ASP B CA 1
ATOM 2335 C C . ASP B 1 158 ? -10.742 27.219 -0.688 1 60.75 158 ASP B C 1
ATOM 2337 O O . ASP B 1 158 ? -10.641 28.234 0.006 1 60.75 158 ASP B O 1
ATOM 2341 N N . ASP B 1 159 ? -9.742 26.875 -1.458 1 54.16 159 ASP B N 1
ATOM 2342 C CA . ASP B 1 159 ? -8.578 27.719 -1.708 1 54.16 159 ASP B CA 1
ATOM 2343 C C . ASP B 1 159 ? -8.969 29 -2.436 1 54.16 159 ASP B C 1
ATOM 2345 O O . ASP B 1 159 ? -8.383 30.062 -2.203 1 54.16 159 ASP B O 1
ATOM 2349 N N . GLY B 1 160 ? -9.93 28.875 -3.357 1 49.5 160 GLY B N 1
ATOM 2350 C CA . GLY B 1 160 ? -10.414 30.047 -4.07 1 49.5 160 GLY B CA 1
ATOM 2351 C C . GLY B 1 160 ? -11.125 31.047 -3.172 1 49.5 160 GLY B C 1
ATOM 2352 O O . GLY B 1 160 ? -11.094 32.25 -3.426 1 49.5 160 GLY B O 1
ATOM 2353 N N . ASN B 1 161 ? -11.867 30.562 -2.268 1 48 161 ASN B N 1
ATOM 2354 C CA . ASN B 1 161 ? -12.602 31.469 -1.396 1 48 161 ASN B CA 1
ATOM 2355 C C . ASN B 1 161 ? -11.664 32.188 -0.417 1 48 161 ASN B C 1
ATOM 2357 O O . ASN B 1 161 ? -12.023 33.219 0.147 1 48 161 ASN B O 1
ATOM 2361 N N . ASP B 1 162 ? -10.586 31.656 -0.044 1 47 162 ASP B N 1
ATOM 2362 C CA . ASP B 1 162 ? -9.68 32.375 0.841 1 47 162 ASP B CA 1
ATOM 2363 C C . ASP B 1 162 ? -8.969 33.5 0.096 1 47 162 ASP B C 1
ATOM 2365 O O . ASP B 1 162 ? -8.406 34.406 0.718 1 47 162 ASP B O 1
ATOM 2369 N N . GLY B 1 163 ? -8.883 33.469 -1.169 1 46.12 163 GLY B N 1
ATOM 2370 C CA . GLY B 1 163 ? -8.242 34.531 -1.926 1 46.12 163 GLY B CA 1
ATOM 2371 C C . GLY B 1 163 ? -9.109 35.781 -2.061 1 46.12 163 GLY B C 1
ATOM 2372 O O . GLY B 1 163 ? -8.664 36.812 -2.586 1 46.12 163 GLY B O 1
ATOM 2373 N N . SER B 1 164 ? -10.391 35.656 -2.057 1 43.66 164 SER B N 1
ATOM 2374 C CA . SER B 1 164 ? -11.211 36.812 -2.328 1 43.66 164 SER B CA 1
ATOM 2375 C C . SER B 1 164 ? -11.266 37.75 -1.119 1 43.66 164 SER B C 1
ATOM 2377 O O . SER B 1 164 ? -11.812 38.844 -1.2 1 43.66 164 SER B O 1
ATOM 2379 N N . GLU B 1 165 ? -11.086 37.25 0.082 1 40.44 165 GLU B N 1
ATOM 2380 C CA . GLU B 1 165 ? -11.164 38.219 1.163 1 40.44 165 GLU B CA 1
ATOM 2381 C C . GLU B 1 165 ? -9.859 39 1.3 1 40.44 165 GLU B C 1
ATOM 2383 O O . GLU B 1 165 ? -9.68 39.75 2.254 1 40.44 165 GLU B O 1
ATOM 2388 N N . ALA B 1 166 ? -8.93 38.938 0.302 1 40.41 166 ALA B N 1
ATOM 2389 C CA . ALA B 1 166 ? -7.875 39.938 0.442 1 40.41 166 ALA B CA 1
ATOM 2390 C C . ALA B 1 166 ? -8.25 41.25 -0.269 1 40.41 166 ALA B C 1
ATOM 2392 O O . ALA B 1 166 ? -8.898 41.219 -1.321 1 40.41 166 ALA B O 1
#

pLDDT: mean 88.3, std 15.03, range [33.22, 98.94]